Protein AF-A0AAD1UGS0-F1 (afdb_monomer)

Mean predicted aligned error: 18.66 Å

Sequence (247 aa):
MEEEDIFNINELAAKCRSKYELYHLIATEGNIYLPVYRDATQKYLRQILLGKKKYLNNSEVKIRRVPQYKGLRVSDIVEFGNSIINLTLYLPDFSYDRELNRECVCNVVNTLLPVEFAELITLKVKERNEEVLRKQNLMLEAKPKFIKLFQESKAISLKKGKSHFLARTPRNPKALRELDKLRKENVHLKNKTEFLRIDCEKEEKKNEKLEHEKVKAENYRLKLEKLAHLGDCLITTEILLGGWKNN

pLDDT: mean 77.48, std 14.46, range [35.31, 95.06]

Radius of gyration: 37.57 Å; Cα contacts (8 Å, |Δi|>4): 127; chains: 1; bounding box: 118×94×74 Å

Solvent-accessible surface area (backbone atoms only — not comparable to full-atom values): 14542 Å² total; per-residue (Å²): 133,81,82,72,79,76,69,62,50,68,60,54,61,69,66,42,87,46,64,63,57,47,50,48,46,43,42,68,77,63,37,34,57,70,55,62,74,89,70,48,47,63,67,45,57,51,30,41,62,71,66,72,26,54,82,47,45,54,90,66,57,39,83,60,93,73,74,91,48,93,88,52,40,64,67,50,52,48,55,57,36,46,76,80,41,73,44,70,40,62,47,72,80,84,47,96,90,51,82,75,59,55,67,46,53,45,19,52,45,35,45,77,38,52,63,66,49,50,50,53,50,53,50,54,53,49,53,50,50,53,53,49,32,62,76,66,69,62,72,70,86,71,55,69,69,58,53,51,55,48,53,53,52,53,54,55,61,59,73,56,78,67,86,62,86,78,63,64,82,74,87,46,71,67,61,49,54,51,53,52,48,54,50,53,50,51,52,50,50,50,53,53,53,50,51,53,49,56,53,50,55,52,52,52,56,51,50,53,53,52,51,54,49,50,55,51,51,51,54,51,49,57,52,50,54,53,50,50,54,53,50,56,56,48,56,53,50,51,55,58,59,61,64,64,76,79,119

Foldseek 3Di:
DDPDPPPPLVVVLVPDPDLVVLVCCCCPVVQWDDFDSVQDDSVNSSCVSVVQADTDHPVLFDFDDADDDPCLDLVNLCVVCVVVHVCVSHADDDDVVDDHDSRSSLRSCCSVPVPVSVVSRVVVVVVVVVVVCVVVVVPDPDDVVVVVVVVVVVVVVVVPPDPPVPPDDPPPVVVVVVVVVVVVVVVVVVVVVVVVVVVVVVVVVVVVVVVVVVVVVVVVVVVVVVVVVVVVVVVVVCVVVVVVPPD

Secondary structure (DSSP, 8-state):
--------HHHHHHH--SHHHHHHHHHHTS-B----TTT--HHHHHHHHTTSS---BTTT---------TT-SHHHHHHHHHHHS-GGGTSPP--TT----HHHHHHHHHHH-HHHHHHHHHHHHHHHHHHHHHHTT------HHHHHHHHHHHHHHHHS-S--TT--S---HHHHHHHHHHHHHHHHHHHHHHHHHHHHHHHHHHHHHHHHHHHHHHHHHHHHHHHHHHHHHHHHHHHHHHGGG--

Structure (mmCIF, N/CA/C/O backbone):
data_AF-A0AAD1UGS0-F1
#
_entry.id   AF-A0AAD1UGS0-F1
#
loop_
_atom_site.group_PDB
_atom_site.id
_atom_site.type_symbol
_atom_site.label_atom_id
_atom_site.label_alt_id
_atom_site.label_comp_id
_atom_site.label_asym_id
_atom_site.label_entity_id
_atom_site.label_seq_id
_atom_site.pdbx_PDB_ins_code
_atom_site.Cartn_x
_atom_site.Cartn_y
_atom_site.Cartn_z
_atom_site.occupancy
_atom_site.B_iso_or_equiv
_atom_site.auth_seq_id
_atom_site.auth_comp_id
_atom_site.auth_asym_id
_atom_site.auth_atom_id
_atom_site.pdbx_PDB_model_num
ATOM 1 N N . MET A 1 1 ? 36.467 -4.668 -14.317 1.00 35.31 1 MET A N 1
ATOM 2 C CA . MET A 1 1 ? 35.581 -3.768 -15.077 1.00 35.31 1 MET A CA 1
ATOM 3 C C . MET A 1 1 ? 34.736 -4.688 -15.916 1.00 35.31 1 MET A C 1
ATOM 5 O O . MET A 1 1 ? 35.220 -5.176 -16.923 1.00 35.31 1 MET A O 1
ATOM 9 N N . GLU A 1 2 ? 33.589 -5.079 -15.376 1.00 37.66 2 GLU A N 1
ATOM 10 C CA . GLU A 1 2 ? 32.647 -5.945 -16.078 1.00 37.66 2 GLU A CA 1
ATOM 11 C C . GLU A 1 2 ? 31.887 -5.047 -17.053 1.00 37.66 2 GLU A C 1
ATOM 13 O O . GLU A 1 2 ? 31.286 -4.054 -16.645 1.00 37.66 2 GLU A O 1
ATOM 18 N N . GLU A 1 3 ? 32.037 -5.325 -18.345 1.00 43.53 3 GLU A N 1
ATOM 19 C CA . GLU A 1 3 ? 31.220 -4.728 -19.393 1.00 43.53 3 GLU A CA 1
ATOM 20 C C . GLU A 1 3 ? 29.793 -5.238 -19.175 1.00 43.53 3 GLU A C 1
ATOM 22 O O . GLU A 1 3 ? 29.472 -6.378 -19.500 1.00 43.53 3 GLU A O 1
ATOM 27 N N . GLU A 1 4 ? 28.955 -4.425 -18.531 1.00 46.22 4 GLU A N 1
ATOM 28 C CA . GLU A 1 4 ? 27.518 -4.663 -18.509 1.00 46.22 4 GLU A CA 1
ATOM 29 C C . GLU A 1 4 ? 27.037 -4.606 -19.959 1.00 46.22 4 GLU A C 1
ATOM 31 O O . GLU A 1 4 ? 27.117 -3.555 -20.600 1.00 46.22 4 GLU A O 1
ATOM 36 N N . ASP A 1 5 ? 26.568 -5.742 -20.482 1.00 45.72 5 ASP A N 1
ATOM 37 C CA . ASP A 1 5 ? 25.823 -5.815 -21.731 1.00 45.72 5 ASP A CA 1
ATOM 38 C C . ASP A 1 5 ? 24.708 -4.765 -21.676 1.00 45.72 5 ASP A C 1
ATOM 40 O O . ASP A 1 5 ? 23.667 -4.960 -21.040 1.00 45.72 5 ASP A O 1
ATOM 44 N N . ILE A 1 6 ? 24.930 -3.618 -22.324 1.00 46.66 6 ILE A N 1
ATOM 45 C CA . ILE A 1 6 ? 23.910 -2.593 -22.513 1.00 46.66 6 ILE A CA 1
ATOM 46 C C . ILE A 1 6 ? 22.900 -3.210 -23.474 1.00 46.66 6 ILE A C 1
ATOM 48 O O . ILE A 1 6 ? 22.988 -3.065 -24.694 1.00 46.66 6 ILE A O 1
ATOM 52 N N . PHE A 1 7 ? 21.959 -3.962 -22.907 1.00 53.12 7 PHE A N 1
ATOM 53 C CA . PHE A 1 7 ? 20.799 -4.506 -23.588 1.00 53.12 7 PHE A CA 1
ATOM 54 C C . PHE A 1 7 ? 20.219 -3.367 -24.429 1.00 53.12 7 PHE A C 1
ATOM 56 O O . PHE A 1 7 ? 19.906 -2.305 -23.888 1.00 53.12 7 PHE A O 1
ATOM 63 N N . ASN A 1 8 ? 20.133 -3.516 -25.754 1.00 58.12 8 ASN A N 1
ATOM 64 C CA . ASN A 1 8 ? 19.605 -2.446 -26.597 1.00 58.12 8 ASN A CA 1
ATOM 65 C C . ASN A 1 8 ? 18.085 -2.374 -26.397 1.00 58.12 8 ASN A C 1
ATOM 67 O O . ASN A 1 8 ? 17.286 -2.949 -27.138 1.00 58.12 8 ASN A O 1
ATOM 71 N N . ILE A 1 9 ? 17.683 -1.682 -25.334 1.00 58.75 9 ILE A N 1
ATOM 72 C CA . ILE A 1 9 ? 16.307 -1.537 -24.860 1.00 58.75 9 ILE A CA 1
ATOM 73 C C . ILE A 1 9 ? 15.393 -1.020 -25.987 1.00 58.75 9 ILE A C 1
ATOM 75 O O . ILE A 1 9 ? 14.226 -1.407 -26.073 1.00 58.75 9 ILE A O 1
ATOM 79 N N . ASN A 1 10 ? 15.929 -0.215 -26.909 1.00 58.28 10 ASN A N 1
ATOM 80 C CA . ASN A 1 10 ? 15.187 0.304 -28.057 1.00 58.28 10 ASN A CA 1
ATOM 81 C C . ASN A 1 10 ? 14.840 -0.787 -29.084 1.00 58.28 10 ASN A C 1
ATOM 83 O O . ASN A 1 10 ? 13.727 -0.787 -29.613 1.00 58.28 10 ASN A O 1
ATOM 87 N N . GLU A 1 11 ? 15.729 -1.754 -29.325 1.00 63.62 11 GLU A N 1
ATOM 88 C CA . GLU A 1 11 ? 15.426 -2.915 -30.175 1.00 63.62 11 GLU A CA 1
ATOM 89 C C . GLU A 1 11 ? 14.411 -3.850 -29.514 1.00 63.62 11 GLU A C 1
ATOM 91 O O . GLU A 1 11 ? 13.523 -4.388 -30.178 1.00 63.62 11 GLU A O 1
ATOM 96 N N . LEU A 1 12 ? 14.503 -4.015 -28.194 1.00 64.94 12 LEU A N 1
ATOM 97 C CA . LEU A 1 12 ? 13.593 -4.856 -27.420 1.00 64.94 12 LEU A CA 1
ATOM 98 C C . LEU A 1 12 ? 12.168 -4.282 -27.388 1.00 64.94 12 LEU A C 1
ATOM 100 O O . LEU A 1 12 ? 11.184 -4.994 -27.610 1.00 64.94 12 LEU A O 1
ATOM 104 N N . ALA A 1 13 ? 12.061 -2.968 -27.176 1.00 60.06 13 ALA A N 1
ATOM 105 C CA . ALA A 1 13 ? 10.800 -2.239 -27.205 1.00 60.06 13 ALA A CA 1
ATOM 106 C C . ALA A 1 13 ? 10.166 -2.223 -28.607 1.00 60.06 13 ALA A C 1
ATOM 108 O O . ALA A 1 13 ? 8.939 -2.182 -28.710 1.00 60.06 13 ALA A O 1
ATOM 109 N N . ALA A 1 14 ? 10.980 -2.281 -29.669 1.00 64.38 14 ALA A N 1
ATOM 110 C CA . ALA A 1 14 ? 10.515 -2.411 -31.050 1.00 64.38 14 ALA A CA 1
ATOM 111 C C . ALA A 1 14 ? 10.055 -3.842 -31.398 1.00 64.38 14 ALA A C 1
ATOM 113 O O . ALA A 1 14 ? 9.137 -4.010 -32.202 1.00 64.38 14 ALA A O 1
ATOM 114 N N . LYS A 1 15 ? 10.655 -4.872 -30.782 1.00 69.50 15 LYS A N 1
ATOM 115 C CA . LYS A 1 15 ? 10.286 -6.287 -30.984 1.00 69.50 15 LYS A CA 1
ATOM 116 C C . LYS A 1 15 ? 8.987 -6.683 -30.273 1.00 69.50 15 LYS A C 1
ATOM 118 O O . LYS A 1 15 ? 8.245 -7.513 -30.795 1.00 69.50 15 LYS A O 1
ATOM 123 N N . CYS A 1 16 ? 8.677 -6.082 -29.124 1.00 74.69 16 CYS A N 1
ATOM 124 C CA . CYS A 1 16 ? 7.464 -6.400 -28.363 1.00 74.69 16 CYS A CA 1
ATOM 125 C C . CYS A 1 16 ? 6.219 -5.747 -28.985 1.00 74.69 16 CYS A C 1
ATOM 127 O O . CYS A 1 16 ? 6.004 -4.537 -28.851 1.00 74.69 16 CYS A O 1
ATOM 129 N N . ARG A 1 17 ? 5.362 -6.547 -29.631 1.00 75.44 17 ARG A N 1
ATOM 130 C CA . ARG A 1 17 ? 4.145 -6.052 -30.301 1.00 75.44 17 ARG A CA 1
ATOM 131 C C . ARG A 1 17 ? 2.988 -5.867 -29.328 1.00 75.44 17 ARG A C 1
ATOM 133 O O . ARG A 1 17 ? 2.167 -4.968 -29.511 1.00 75.44 17 ARG A O 1
ATOM 140 N N . SER A 1 18 ? 2.928 -6.687 -28.280 1.00 87.50 18 SER A N 1
ATOM 141 C CA . SER A 1 18 ? 1.834 -6.669 -27.309 1.00 87.50 18 SER A CA 1
ATOM 142 C C . SER A 1 18 ? 2.268 -6.193 -25.919 1.00 87.50 18 SER A C 1
ATOM 144 O O . SER A 1 18 ? 3.414 -6.338 -25.494 1.00 87.50 18 SER A O 1
ATOM 146 N N . LYS A 1 19 ? 1.307 -5.660 -25.151 1.00 88.44 19 LYS A N 1
ATOM 147 C CA . LYS A 1 19 ? 1.499 -5.353 -23.723 1.00 88.44 19 LYS A CA 1
ATOM 148 C C . LYS A 1 19 ? 1.874 -6.609 -22.922 1.00 88.44 19 LYS A C 1
ATOM 150 O O . LYS A 1 19 ? 2.615 -6.506 -21.953 1.00 88.44 19 LYS A O 1
ATOM 155 N N . TYR A 1 20 ? 1.313 -7.764 -23.288 1.00 90.38 20 TYR A N 1
ATOM 156 C CA . TYR A 1 20 ? 1.543 -9.031 -22.593 1.00 90.38 20 TYR A CA 1
ATOM 157 C C . TYR A 1 20 ? 2.990 -9.501 -22.721 1.00 90.38 20 TYR A C 1
ATOM 159 O O . TYR A 1 20 ? 3.629 -9.732 -21.701 1.00 90.38 20 TYR A O 1
ATOM 167 N N . GLU A 1 21 ? 3.518 -9.550 -23.944 1.00 88.62 21 GLU A N 1
ATOM 168 C CA . GLU A 1 21 ? 4.919 -9.909 -24.196 1.00 88.62 21 GLU A CA 1
ATOM 169 C C . GLU A 1 21 ? 5.863 -8.981 -23.437 1.00 88.62 21 GLU A C 1
ATOM 171 O O . GLU A 1 21 ? 6.743 -9.450 -22.727 1.00 88.62 21 GLU A O 1
ATOM 176 N N . LEU A 1 22 ? 5.616 -7.668 -23.506 1.00 88.19 22 LEU A N 1
ATOM 177 C CA . LEU A 1 22 ? 6.435 -6.677 -22.815 1.00 88.19 22 LEU A CA 1
ATOM 178 C C . LEU A 1 22 ? 6.439 -6.884 -21.295 1.00 88.19 22 LEU A C 1
ATOM 180 O O . LEU A 1 22 ? 7.481 -6.799 -20.655 1.00 88.19 22 LEU A O 1
ATOM 184 N N . TYR A 1 23 ? 5.268 -7.145 -20.714 1.00 91.00 23 TYR A N 1
ATOM 185 C CA . TYR A 1 23 ? 5.144 -7.406 -19.284 1.00 91.00 23 TYR A CA 1
ATOM 186 C C . TYR A 1 23 ? 5.875 -8.689 -18.886 1.00 91.00 23 TYR A C 1
ATOM 188 O O . TYR A 1 23 ? 6.616 -8.687 -17.907 1.00 91.00 23 TYR A O 1
ATOM 196 N N . HIS A 1 24 ? 5.665 -9.770 -19.641 1.00 89.88 24 HIS A N 1
ATOM 197 C CA . HIS A 1 24 ? 6.279 -11.061 -19.362 1.00 89.88 24 HIS A CA 1
ATOM 198 C C . HIS A 1 24 ? 7.800 -10.957 -19.432 1.00 89.88 24 HIS A C 1
ATOM 200 O O . HIS A 1 24 ? 8.466 -11.350 -18.488 1.00 89.88 24 HIS A O 1
ATOM 206 N N . LEU A 1 25 ? 8.334 -10.351 -20.491 1.00 87.94 25 LEU A N 1
ATOM 207 C CA . LEU A 1 25 ? 9.765 -10.138 -20.688 1.00 87.94 25 LEU A CA 1
ATOM 208 C C . LEU A 1 25 ? 10.408 -9.405 -19.501 1.00 87.94 25 LEU A C 1
ATOM 210 O O . LEU A 1 25 ? 11.369 -9.885 -18.908 1.00 87.94 25 LEU A O 1
AT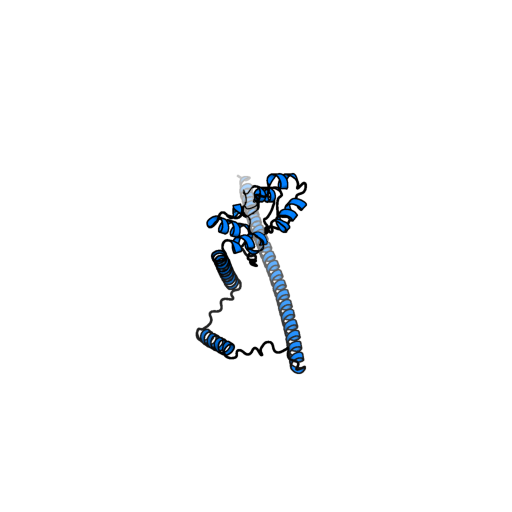OM 214 N N . ILE A 1 26 ? 9.821 -8.275 -19.098 1.00 89.00 26 ILE A N 1
ATOM 215 C CA . ILE A 1 26 ? 10.318 -7.463 -17.979 1.00 89.00 26 ILE A CA 1
ATOM 216 C C . ILE A 1 26 ? 10.241 -8.238 -16.651 1.00 89.00 26 ILE A C 1
ATOM 218 O O . ILE A 1 26 ? 11.163 -8.166 -15.839 1.00 89.00 26 ILE A O 1
ATOM 222 N N . ALA A 1 27 ? 9.158 -8.984 -16.423 1.00 88.75 27 ALA A N 1
ATOM 223 C CA . ALA A 1 27 ? 8.961 -9.731 -15.185 1.00 88.75 27 ALA A CA 1
ATOM 224 C C . ALA A 1 27 ? 9.856 -10.977 -15.084 1.00 88.75 27 ALA A C 1
ATOM 226 O O . ALA A 1 27 ? 10.402 -11.238 -14.014 1.00 88.75 27 ALA A O 1
ATOM 227 N N . THR A 1 28 ? 9.988 -11.757 -16.164 1.00 86.56 28 THR A N 1
ATOM 228 C CA . THR A 1 28 ? 10.696 -13.046 -16.147 1.00 86.56 28 THR A CA 1
ATOM 229 C C . THR A 1 28 ? 12.174 -12.914 -16.462 1.00 86.56 28 THR A C 1
ATOM 231 O O . THR A 1 28 ? 12.985 -13.484 -15.743 1.00 86.56 28 THR A O 1
ATOM 234 N N . GLU A 1 29 ? 12.532 -12.174 -17.513 1.00 84.44 29 GLU A N 1
ATOM 235 C CA . GLU A 1 29 ? 13.934 -12.017 -17.921 1.00 84.44 29 GLU A CA 1
ATOM 236 C C . GLU A 1 29 ? 14.594 -10.871 -17.161 1.00 84.44 29 GLU A C 1
ATOM 238 O O . GLU A 1 29 ? 15.698 -11.022 -16.650 1.00 84.44 29 GLU A O 1
ATOM 243 N N . GLY A 1 30 ? 13.885 -9.748 -17.009 1.00 82.06 30 GLY A N 1
ATOM 244 C CA . GLY A 1 30 ? 14.373 -8.616 -16.219 1.00 82.06 30 GLY A CA 1
ATOM 245 C C . GLY A 1 30 ? 14.351 -8.859 -14.707 1.00 82.06 30 GLY A C 1
ATOM 246 O O . GLY A 1 30 ? 14.965 -8.103 -13.961 1.00 82.06 30 GLY A O 1
ATOM 247 N N . ASN A 1 31 ? 13.636 -9.889 -14.237 1.00 89.31 31 ASN A N 1
ATOM 248 C CA . ASN A 1 31 ? 13.409 -10.171 -12.815 1.00 89.31 31 ASN A CA 1
ATOM 249 C C . ASN A 1 31 ? 12.902 -8.946 -12.018 1.00 89.31 31 ASN A C 1
ATOM 251 O O . ASN A 1 31 ? 13.194 -8.771 -10.828 1.00 89.31 31 ASN A O 1
ATOM 255 N N . ILE A 1 32 ? 12.134 -8.086 -12.689 1.00 91.69 32 ILE A N 1
ATOM 256 C CA . ILE A 1 32 ? 11.639 -6.831 -12.133 1.00 91.69 32 ILE A CA 1
ATOM 257 C C . ILE A 1 32 ? 10.311 -7.069 -11.416 1.00 91.69 32 ILE A C 1
ATOM 259 O O . ILE A 1 32 ? 9.401 -7.717 -11.941 1.00 91.69 32 ILE A O 1
ATOM 263 N N . TYR A 1 33 ? 10.174 -6.477 -10.232 1.00 92.31 33 TYR A N 1
ATOM 264 C CA . TYR A 1 33 ? 8.915 -6.436 -9.509 1.00 92.31 33 TYR A CA 1
ATOM 265 C C . TYR A 1 33 ? 7.945 -5.463 -10.169 1.00 92.31 33 TYR A C 1
ATOM 267 O O . TYR A 1 33 ? 8.167 -4.250 -10.207 1.00 92.31 33 TYR A O 1
ATOM 275 N N . LEU A 1 34 ? 6.838 -6.010 -10.663 1.00 91.38 34 LEU A N 1
ATOM 276 C CA . LEU A 1 34 ? 5.789 -5.260 -11.334 1.00 91.38 34 LEU A CA 1
ATOM 277 C C . LEU A 1 34 ? 4.451 -5.369 -10.591 1.00 91.38 34 LEU A C 1
ATOM 279 O O . LEU A 1 34 ? 4.157 -6.395 -9.971 1.00 91.38 34 LEU A O 1
ATOM 283 N N . PRO A 1 35 ? 3.595 -4.336 -10.686 1.00 90.06 35 PRO A N 1
ATOM 284 C CA . PRO A 1 35 ? 2.196 -4.458 -10.298 1.00 90.06 35 PRO A CA 1
ATOM 285 C C . PRO A 1 35 ? 1.490 -5.499 -11.170 1.00 90.06 35 PRO A C 1
ATOM 287 O O . PRO A 1 35 ? 1.926 -5.781 -12.284 1.00 90.06 35 PRO A O 1
ATOM 290 N N . VAL A 1 36 ? 0.350 -6.012 -10.696 1.00 89.38 36 VAL A N 1
ATOM 291 C CA . VAL A 1 36 ? -0.476 -6.979 -11.437 1.00 89.38 36 VAL A CA 1
ATOM 292 C C . VAL A 1 36 ? -0.688 -6.513 -12.879 1.00 89.38 36 VAL A C 1
ATOM 294 O O . VAL A 1 36 ? -0.931 -5.332 -13.129 1.00 89.38 36 VAL A O 1
ATOM 297 N N . TYR A 1 37 ? -0.643 -7.447 -13.833 1.00 88.88 37 TYR A N 1
ATOM 298 C CA . TYR A 1 37 ? -0.719 -7.169 -15.272 1.00 88.88 37 TYR A CA 1
ATOM 299 C C . TYR A 1 37 ? -1.810 -6.159 -15.669 1.00 88.88 37 TYR A C 1
ATOM 301 O O . TYR A 1 37 ? -1.599 -5.313 -16.541 1.00 88.88 37 TYR A O 1
ATOM 309 N N . ARG A 1 38 ? -2.986 -6.226 -15.035 1.00 85.31 38 ARG A N 1
ATOM 310 C CA . ARG A 1 38 ? -4.108 -5.306 -15.280 1.00 85.31 38 ARG A CA 1
ATOM 311 C C . ARG A 1 38 ? -3.739 -3.842 -15.001 1.00 85.31 38 ARG A C 1
ATOM 313 O O . ARG A 1 38 ? -4.108 -2.964 -15.786 1.00 85.31 38 ARG A O 1
ATOM 320 N N . ASP A 1 39 ? -2.960 -3.619 -13.952 1.00 84.00 39 ASP A N 1
ATOM 321 C CA . ASP A 1 39 ? -2.621 -2.310 -13.391 1.00 84.00 39 ASP A CA 1
ATOM 322 C C . ASP A 1 39 ? -1.337 -1.742 -14.019 1.00 84.00 39 ASP A C 1
ATOM 324 O O . ASP A 1 39 ? -1.177 -0.527 -14.137 1.00 84.00 39 ASP A O 1
ATOM 328 N N . ALA A 1 40 ? -0.450 -2.608 -14.521 1.00 86.88 40 ALA A N 1
ATOM 329 C CA . ALA A 1 40 ? 0.703 -2.197 -15.317 1.00 86.88 40 ALA A CA 1
ATOM 330 C C . ALA A 1 40 ? 0.251 -1.597 -16.662 1.00 86.88 40 ALA A C 1
ATOM 332 O O . ALA A 1 40 ? -0.306 -2.284 -17.521 1.00 86.88 40 ALA A O 1
ATOM 333 N N . THR A 1 41 ? 0.482 -0.306 -16.896 1.00 87.56 41 THR A N 1
ATOM 334 C CA . THR A 1 41 ? 0.189 0.310 -18.201 1.00 87.56 41 THR A CA 1
ATOM 335 C C . THR A 1 41 ? 1.344 0.087 -19.176 1.00 87.56 41 THR A C 1
ATOM 337 O O . THR A 1 41 ? 2.508 0.073 -18.786 1.00 87.56 41 THR A O 1
ATOM 340 N N . GLN A 1 42 ? 1.047 -0.042 -20.474 1.00 85.75 42 GLN A N 1
ATOM 341 C CA . GLN A 1 42 ? 2.095 -0.176 -21.496 1.00 85.75 42 GLN A CA 1
ATOM 342 C C . GLN A 1 42 ? 3.047 1.033 -21.496 1.00 85.75 42 GLN A C 1
ATOM 344 O O . GLN A 1 42 ? 4.243 0.882 -21.728 1.00 85.75 42 GLN A O 1
ATOM 349 N N . LYS A 1 43 ? 2.526 2.227 -21.174 1.00 87.00 43 LYS A N 1
ATOM 350 C CA . LYS A 1 43 ? 3.317 3.447 -20.977 1.00 87.00 43 LYS A CA 1
ATOM 351 C C . LYS A 1 43 ? 4.334 3.281 -19.844 1.00 87.00 43 LYS A C 1
ATOM 353 O O . LYS A 1 43 ? 5.504 3.571 -20.058 1.00 87.00 43 LYS A O 1
ATOM 358 N N . TYR A 1 44 ? 3.906 2.791 -18.680 1.00 88.06 44 TYR A N 1
ATOM 359 C CA . TYR A 1 44 ? 4.786 2.559 -17.532 1.00 88.06 44 TYR A CA 1
ATOM 360 C C . TYR A 1 44 ? 5.886 1.537 -17.847 1.00 88.06 44 TYR A C 1
ATOM 362 O O . TYR A 1 44 ? 7.059 1.818 -17.623 1.00 88.06 44 TYR A O 1
ATOM 370 N N . LEU A 1 45 ? 5.534 0.407 -18.469 1.00 88.56 45 LEU A N 1
ATOM 371 C CA . LEU A 1 45 ? 6.510 -0.614 -18.873 1.00 88.56 45 LEU A CA 1
ATOM 372 C C . LEU A 1 45 ? 7.567 -0.052 -19.838 1.00 88.56 45 LEU A C 1
ATOM 374 O O . LEU A 1 45 ? 8.760 -0.281 -19.664 1.00 88.56 45 LEU A O 1
ATOM 378 N N . ARG A 1 46 ? 7.148 0.760 -20.817 1.00 86.62 46 ARG A N 1
ATOM 379 C CA . ARG A 1 46 ? 8.079 1.464 -21.714 1.00 86.62 46 ARG A CA 1
ATOM 380 C C . ARG A 1 46 ? 8.945 2.485 -20.978 1.00 86.62 46 ARG A C 1
ATOM 382 O O . ARG A 1 46 ? 10.097 2.670 -21.341 1.00 86.62 46 ARG A O 1
ATOM 389 N N . GLN A 1 47 ? 8.413 3.169 -19.969 1.00 87.75 47 GLN A N 1
ATOM 390 C CA . GLN A 1 47 ? 9.186 4.133 -19.184 1.00 87.75 47 GLN A CA 1
ATOM 391 C C . GLN A 1 47 ? 10.249 3.467 -18.304 1.00 87.75 47 GLN A C 1
ATOM 393 O O . GLN A 1 47 ? 11.304 4.071 -18.128 1.00 87.75 47 GLN A O 1
ATOM 398 N N . ILE A 1 48 ? 9.994 2.260 -17.781 1.00 89.12 48 ILE A N 1
ATOM 399 C CA . ILE A 1 48 ? 11.011 1.455 -17.080 1.00 89.12 48 ILE A CA 1
ATOM 400 C C . ILE A 1 48 ? 12.159 1.149 -18.037 1.00 89.12 48 ILE A C 1
ATOM 402 O O . ILE A 1 48 ? 13.308 1.458 -17.747 1.00 89.12 48 ILE A O 1
ATOM 406 N N . LEU A 1 49 ? 11.823 0.622 -19.215 1.00 86.06 49 LEU A N 1
ATOM 407 C CA . LEU A 1 49 ? 12.789 0.317 -20.262 1.00 86.06 49 LEU A CA 1
ATOM 408 C C . LEU A 1 49 ? 13.603 1.554 -20.676 1.00 86.06 49 LEU A C 1
ATOM 410 O O . LEU A 1 49 ? 14.821 1.511 -20.735 1.00 86.06 49 LEU A O 1
ATOM 414 N N . LEU A 1 50 ? 12.964 2.704 -20.875 1.00 85.69 50 LEU A N 1
ATOM 415 C CA . LEU A 1 50 ? 13.663 3.950 -21.215 1.00 85.69 50 LEU A CA 1
ATOM 416 C C . LEU A 1 50 ? 14.477 4.558 -20.051 1.00 85.69 50 LEU A C 1
ATOM 418 O O . LEU A 1 50 ? 14.959 5.681 -20.189 1.00 85.69 50 LEU A O 1
ATOM 422 N N . GLY A 1 51 ? 14.560 3.899 -18.890 1.00 85.25 51 GLY A N 1
ATOM 423 C CA . GLY A 1 51 ? 15.256 4.403 -17.701 1.00 85.25 51 GLY A CA 1
ATOM 424 C C . GLY A 1 51 ? 14.591 5.622 -17.048 1.00 85.25 51 GLY A C 1
ATOM 425 O O . GLY A 1 51 ? 15.172 6.259 -16.172 1.00 85.25 51 GLY A O 1
ATOM 426 N N . LYS A 1 52 ? 13.365 5.973 -17.459 1.00 87.31 52 LYS A N 1
ATOM 427 C CA . LYS A 1 52 ? 12.611 7.117 -16.914 1.00 87.31 52 LYS A CA 1
ATOM 428 C C . LYS A 1 52 ? 11.948 6.790 -15.579 1.00 87.31 52 LYS A C 1
ATOM 430 O O . LYS A 1 52 ? 11.719 7.689 -14.773 1.00 87.31 52 LYS A O 1
ATOM 435 N N . LYS A 1 53 ? 11.590 5.522 -15.372 1.00 89.88 53 LYS A N 1
ATOM 436 C CA . LYS A 1 53 ? 11.057 5.001 -14.109 1.00 89.88 53 LYS A CA 1
ATOM 437 C C . LYS A 1 53 ? 12.091 4.071 -13.495 1.00 89.88 53 LYS A C 1
ATOM 439 O O . LYS A 1 53 ? 12.715 3.283 -14.201 1.00 89.88 53 LYS A O 1
ATOM 444 N N . LYS A 1 54 ? 12.256 4.174 -12.180 1.00 90.81 54 LYS A N 1
ATOM 445 C CA . LYS A 1 54 ? 13.074 3.241 -11.410 1.00 90.81 54 LYS A CA 1
ATOM 446 C C . LYS A 1 54 ? 12.268 1.979 -11.136 1.00 90.81 54 LYS A C 1
ATOM 448 O O . LYS A 1 54 ? 11.039 2.014 -11.087 1.00 90.81 54 LYS A O 1
ATOM 453 N N . TYR A 1 55 ? 12.968 0.876 -10.940 1.00 90.44 55 TYR A N 1
ATOM 454 C CA . TYR A 1 55 ? 12.361 -0.411 -10.659 1.00 90.44 55 TYR A CA 1
ATOM 455 C C . TYR A 1 55 ? 13.052 -1.082 -9.474 1.00 90.44 55 TYR A C 1
ATOM 457 O O . TYR A 1 55 ? 14.112 -0.644 -9.031 1.00 90.44 55 TYR A O 1
ATOM 465 N N . LEU A 1 56 ? 12.401 -2.110 -8.935 1.00 91.94 56 LEU A N 1
ATOM 466 C CA . LEU A 1 56 ? 12.927 -2.951 -7.866 1.00 91.94 56 LEU A CA 1
ATOM 467 C C . LEU A 1 56 ? 13.044 -4.377 -8.390 1.00 91.94 56 LEU A C 1
ATOM 469 O O . LEU A 1 56 ? 12.168 -4.828 -9.130 1.00 91.94 56 LEU A O 1
ATOM 473 N N . ASN A 1 57 ? 14.089 -5.089 -7.988 1.00 91.62 57 ASN A N 1
ATOM 474 C CA . ASN A 1 57 ? 14.232 -6.505 -8.311 1.00 91.62 57 ASN A CA 1
ATOM 475 C C . ASN A 1 57 ? 13.319 -7.349 -7.416 1.00 91.62 57 ASN A C 1
ATOM 477 O O . ASN A 1 57 ? 13.140 -7.034 -6.237 1.00 91.62 57 ASN A O 1
ATOM 481 N N . ASN A 1 58 ? 12.786 -8.462 -7.928 1.00 89.75 58 ASN A N 1
ATOM 482 C CA . ASN A 1 58 ? 11.931 -9.354 -7.128 1.00 89.75 58 ASN A CA 1
ATOM 483 C C . ASN A 1 58 ? 12.629 -9.885 -5.862 1.00 89.75 58 ASN A C 1
ATOM 485 O O . ASN A 1 58 ? 11.964 -10.142 -4.861 1.00 89.75 58 ASN A O 1
ATOM 489 N N . SER A 1 59 ? 13.958 -10.031 -5.889 1.00 89.62 59 SER A N 1
ATOM 490 C CA . SER A 1 59 ? 14.776 -10.476 -4.752 1.00 89.62 59 SER 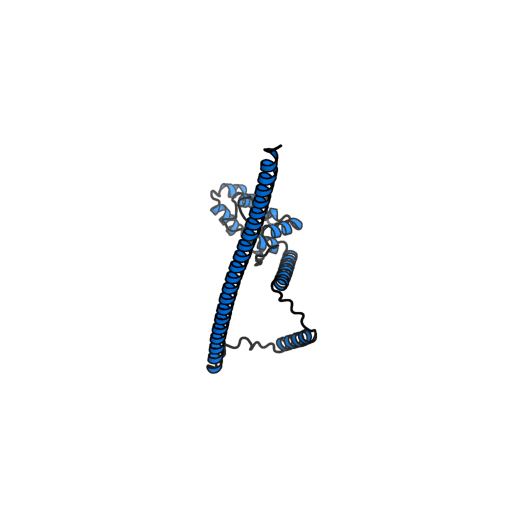A CA 1
ATOM 491 C C . SER A 1 59 ? 14.861 -9.456 -3.613 1.00 89.62 59 SER A C 1
ATOM 493 O O . SER A 1 59 ? 15.062 -9.837 -2.461 1.00 89.62 59 SER A O 1
ATOM 495 N N . GLU A 1 60 ? 14.709 -8.168 -3.914 1.00 91.19 60 GLU A N 1
ATOM 496 C CA . GLU A 1 60 ? 14.855 -7.077 -2.945 1.00 91.19 60 GLU A CA 1
ATOM 497 C C . GLU A 1 60 ? 13.530 -6.727 -2.262 1.00 91.19 60 GLU A C 1
ATOM 499 O O . GLU A 1 60 ? 13.517 -6.130 -1.181 1.00 91.19 60 GLU A O 1
ATOM 504 N N . VAL A 1 61 ? 12.405 -7.100 -2.878 1.00 92.81 61 VAL A N 1
ATOM 505 C CA . VAL A 1 61 ? 11.082 -6.673 -2.432 1.00 92.81 61 VAL A CA 1
ATOM 506 C C . VAL A 1 61 ? 10.689 -7.326 -1.115 1.00 92.81 61 VAL A C 1
ATOM 508 O O . VAL A 1 61 ? 10.532 -8.540 -0.984 1.00 92.81 61 VAL A O 1
ATOM 511 N N . LYS A 1 62 ? 10.433 -6.474 -0.123 1.00 91.75 62 LYS A N 1
ATOM 512 C CA . LYS A 1 62 ? 9.955 -6.873 1.199 1.00 91.75 62 LYS A CA 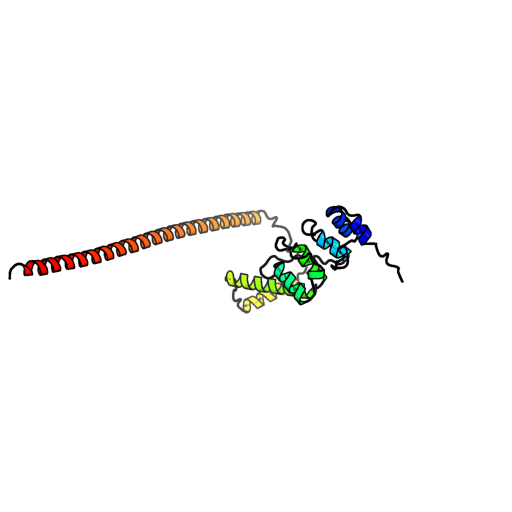1
ATOM 513 C C . LYS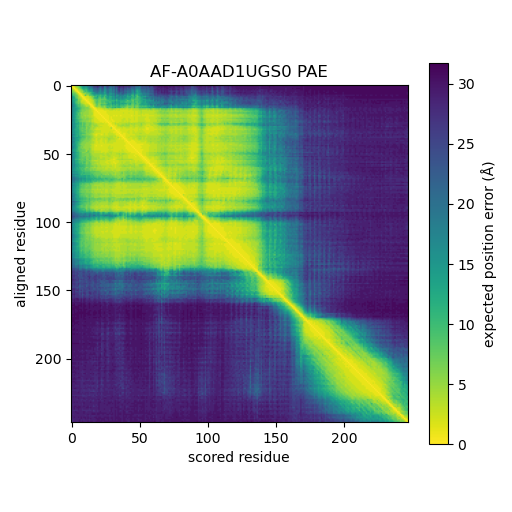 A 1 62 ? 8.437 -6.811 1.227 1.00 91.75 62 LYS A C 1
ATOM 515 O O . LYS A 1 62 ? 7.844 -5.737 1.339 1.00 91.75 62 LYS A O 1
ATOM 520 N N . ILE A 1 63 ? 7.806 -7.978 1.183 1.00 90.62 63 ILE A N 1
ATOM 521 C CA . ILE A 1 63 ? 6.347 -8.093 1.220 1.00 90.62 63 ILE A CA 1
ATOM 522 C C . ILE A 1 63 ? 5.830 -7.775 2.627 1.00 90.62 63 ILE A C 1
ATOM 524 O O . ILE A 1 63 ? 6.277 -8.365 3.614 1.00 90.62 63 ILE A O 1
ATOM 528 N N . ARG A 1 64 ? 4.843 -6.876 2.729 1.00 87.81 64 ARG A N 1
ATOM 529 C CA . ARG A 1 64 ? 4.178 -6.560 4.003 1.00 87.81 64 ARG A CA 1
ATOM 530 C C . ARG A 1 64 ? 2.671 -6.432 3.825 1.00 87.81 64 ARG A C 1
ATOM 532 O O . ARG A 1 64 ? 2.177 -5.651 3.019 1.00 87.81 64 ARG A O 1
ATOM 539 N N . ARG A 1 65 ? 1.916 -7.156 4.657 1.00 86.75 65 ARG A N 1
ATOM 540 C CA . ARG A 1 65 ? 0.457 -7.015 4.730 1.00 86.75 65 ARG A CA 1
ATOM 541 C C . ARG A 1 65 ? 0.096 -5.809 5.586 1.00 86.75 65 ARG A C 1
ATOM 543 O O . ARG A 1 65 ? 0.365 -5.791 6.783 1.00 86.75 65 ARG A O 1
ATOM 550 N N . VAL A 1 66 ? -0.537 -4.819 4.967 1.00 86.69 66 VAL A N 1
ATOM 551 C CA . VAL A 1 66 ? -0.965 -3.588 5.642 1.00 86.69 66 VAL A CA 1
ATOM 552 C C . VAL A 1 66 ? -2.483 -3.624 5.851 1.00 86.69 66 VAL A C 1
ATOM 554 O O . VAL A 1 66 ? -3.205 -3.824 4.872 1.00 86.69 66 VAL A O 1
ATOM 557 N N . PRO A 1 67 ? -3.005 -3.404 7.069 1.00 85.75 67 PRO A N 1
ATOM 558 C CA . PRO A 1 67 ? -4.447 -3.329 7.322 1.00 85.75 67 PRO A CA 1
ATOM 559 C C . PRO A 1 67 ? -5.146 -2.210 6.535 1.00 85.75 67 PRO A C 1
ATOM 561 O O . PRO A 1 67 ? -4.542 -1.173 6.271 1.00 85.75 67 PRO A O 1
ATOM 564 N N . GLN A 1 68 ? -6.415 -2.401 6.166 1.00 84.56 68 GLN A N 1
ATOM 565 C CA . GLN A 1 68 ? -7.197 -1.419 5.404 1.00 84.56 68 GLN A CA 1
ATOM 566 C C . GLN A 1 68 ? -8.017 -0.522 6.342 1.00 84.56 68 GLN A C 1
ATOM 568 O O . GLN A 1 68 ? -9.165 -0.826 6.659 1.00 84.56 68 GLN A O 1
ATOM 573 N N . TYR A 1 69 ? -7.427 0.588 6.788 1.00 82.75 69 TYR A N 1
ATOM 574 C CA . TYR A 1 69 ? -8.096 1.583 7.634 1.00 82.75 69 TYR A CA 1
ATOM 575 C C . TYR A 1 69 ? -7.939 2.999 7.064 1.00 82.75 69 TYR A C 1
ATOM 577 O O . TYR A 1 69 ? -7.140 3.242 6.158 1.00 82.75 69 TYR A O 1
ATOM 585 N N . LYS A 1 70 ? -8.713 3.948 7.603 1.00 77.06 70 LYS A N 1
ATOM 586 C CA . LYS A 1 70 ? -8.562 5.379 7.303 1.00 77.06 70 LYS A CA 1
ATOM 587 C C . LYS A 1 70 ? -7.158 5.842 7.727 1.00 77.06 70 LYS A C 1
ATOM 589 O O . LYS A 1 70 ? -6.723 5.492 8.819 1.00 77.06 70 LYS A O 1
ATOM 594 N N . GLY A 1 71 ? -6.456 6.588 6.871 1.00 80.19 71 GLY A N 1
ATOM 595 C CA . GLY A 1 71 ? -5.062 6.994 7.099 1.00 80.19 71 GLY A CA 1
ATOM 596 C C . GLY A 1 71 ? -4.013 5.967 6.648 1.00 80.19 71 GLY A C 1
ATOM 597 O O . GLY A 1 71 ? -2.824 6.204 6.825 1.00 80.19 71 GLY A O 1
ATOM 598 N N . LEU A 1 72 ? -4.441 4.824 6.097 1.00 88.38 72 LEU A N 1
ATOM 599 C CA . LEU A 1 72 ? -3.603 3.830 5.410 1.00 88.38 72 LEU A CA 1
ATOM 600 C C . LEU A 1 72 ? -4.203 3.475 4.034 1.00 88.38 72 LEU A C 1
ATOM 602 O O . LEU A 1 72 ? -4.116 2.324 3.571 1.00 88.38 72 LEU A O 1
ATOM 606 N N . ARG A 1 73 ? -4.874 4.448 3.399 1.00 89.06 73 ARG A N 1
ATOM 607 C CA . ARG A 1 73 ? -5.332 4.326 2.008 1.00 89.06 73 ARG A CA 1
ATOM 608 C C . ARG A 1 73 ? -4.144 4.459 1.059 1.00 89.06 73 ARG A C 1
ATOM 610 O O . ARG A 1 73 ? -3.073 4.910 1.446 1.00 89.06 73 ARG A O 1
ATOM 617 N N . VAL A 1 74 ? -4.339 4.061 -0.198 1.00 89.12 74 VAL A N 1
ATOM 618 C CA . VAL A 1 74 ? -3.285 4.149 -1.222 1.00 89.12 74 VAL A CA 1
ATOM 619 C C . VAL A 1 74 ? -2.817 5.594 -1.407 1.00 89.12 74 VAL A C 1
ATOM 621 O O . VAL A 1 74 ? -1.615 5.816 -1.452 1.00 89.12 74 VAL A O 1
ATOM 624 N N . SER A 1 75 ? -3.742 6.561 -1.429 1.00 88.25 75 SER A N 1
ATOM 625 C CA . SER A 1 75 ? -3.435 7.999 -1.462 1.00 88.25 75 SER A CA 1
ATOM 626 C C . SER A 1 75 ? -2.509 8.408 -0.319 1.00 88.25 75 SER A C 1
ATOM 628 O O . SER A 1 75 ? -1.432 8.934 -0.565 1.00 88.25 75 SER A O 1
ATOM 630 N N . ASP A 1 76 ? -2.882 8.063 0.914 1.00 89.56 76 ASP A N 1
ATOM 631 C CA . ASP A 1 76 ? -2.161 8.456 2.128 1.00 89.56 76 ASP A CA 1
ATOM 632 C C . ASP A 1 76 ? -0.737 7.869 2.136 1.00 89.56 76 ASP A C 1
ATOM 634 O O . ASP A 1 76 ? 0.229 8.532 2.508 1.00 89.56 76 ASP A O 1
ATOM 638 N N . ILE A 1 77 ? -0.595 6.615 1.690 1.00 90.94 77 ILE A N 1
ATOM 639 C CA . ILE A 1 77 ? 0.697 5.919 1.609 1.00 90.94 77 ILE A CA 1
ATOM 640 C C . ILE A 1 77 ? 1.581 6.526 0.514 1.00 90.94 77 ILE A C 1
ATOM 642 O O . ILE A 1 77 ? 2.794 6.625 0.687 1.00 90.94 77 ILE A O 1
ATOM 646 N N . VAL A 1 78 ? 0.990 6.932 -0.609 1.00 90.00 78 VAL A N 1
ATOM 647 C CA . VAL A 1 78 ? 1.711 7.593 -1.702 1.00 90.00 78 VAL A CA 1
ATOM 648 C C . VAL A 1 78 ? 2.171 8.984 -1.287 1.00 90.00 78 VAL A C 1
ATOM 650 O O . VAL A 1 78 ? 3.318 9.332 -1.548 1.00 90.00 78 VAL A O 1
ATOM 653 N N . GLU A 1 79 ? 1.307 9.763 -0.639 1.00 90.38 79 GLU A N 1
ATOM 654 C CA . GLU A 1 79 ? 1.644 11.085 -0.101 1.00 90.38 79 GLU A CA 1
ATOM 655 C C . GLU A 1 79 ? 2.782 10.989 0.918 1.00 90.38 79 GLU A C 1
ATOM 657 O O . GLU A 1 79 ? 3.758 11.731 0.821 1.00 90.38 79 GLU A O 1
ATOM 662 N N . PHE A 1 80 ? 2.704 10.016 1.831 1.00 91.12 80 PHE A N 1
ATOM 663 C CA . PHE A 1 80 ? 3.780 9.713 2.771 1.00 91.12 80 PHE A CA 1
ATOM 664 C C . PHE A 1 80 ? 5.076 9.301 2.068 1.00 91.12 80 PHE A C 1
ATOM 666 O O . PHE A 1 80 ? 6.155 9.753 2.432 1.00 91.12 80 PHE A O 1
ATOM 673 N N . GLY A 1 81 ? 4.988 8.445 1.050 1.00 88.44 81 GLY A N 1
ATOM 674 C CA . GLY A 1 81 ? 6.160 8.059 0.280 1.00 88.44 81 GLY A CA 1
ATOM 675 C C . GLY A 1 81 ? 6.809 9.273 -0.370 1.00 88.44 81 GLY A C 1
ATOM 676 O O . GLY A 1 81 ? 7.995 9.484 -0.160 1.00 88.44 81 GLY A O 1
ATOM 677 N N . ASN A 1 82 ? 6.011 10.090 -1.066 1.00 89.88 82 ASN A N 1
ATOM 678 C CA . ASN A 1 82 ? 6.432 11.295 -1.784 1.00 89.88 82 ASN A CA 1
ATOM 679 C C . ASN A 1 82 ? 7.050 12.380 -0.896 1.00 89.88 82 ASN A C 1
ATOM 681 O O . ASN A 1 82 ? 7.854 13.164 -1.397 1.00 89.88 82 ASN A O 1
ATOM 685 N N . SER A 1 83 ? 6.694 12.445 0.390 1.00 89.88 83 SER A N 1
ATOM 686 C CA . SER A 1 83 ? 7.279 13.423 1.313 1.00 89.88 83 SER A CA 1
ATOM 687 C C . SER A 1 83 ? 8.718 13.087 1.715 1.00 89.88 83 SER A C 1
ATOM 689 O O . SER A 1 83 ? 9.467 13.993 2.073 1.00 89.88 83 SER A O 1
ATOM 691 N N . ILE A 1 84 ? 9.119 11.814 1.624 1.00 88.00 84 ILE A N 1
ATOM 692 C CA . ILE A 1 84 ? 10.461 11.342 2.002 1.00 88.00 84 ILE A CA 1
ATOM 693 C C . ILE A 1 84 ? 11.291 11.007 0.756 1.00 88.00 84 ILE A C 1
ATOM 695 O O . ILE A 1 84 ? 12.446 11.409 0.633 1.00 88.00 84 ILE A O 1
ATOM 699 N N . ILE A 1 85 ? 10.705 10.269 -0.188 1.00 87.38 85 ILE A N 1
ATOM 700 C CA . ILE A 1 85 ? 11.335 9.805 -1.428 1.00 87.38 85 ILE A CA 1
ATOM 701 C C . ILE A 1 85 ? 10.403 10.132 -2.586 1.00 87.38 85 ILE A C 1
ATOM 703 O O . ILE A 1 85 ? 9.198 9.991 -2.471 1.00 87.38 85 ILE A O 1
ATOM 707 N N . ASN A 1 86 ? 10.929 10.478 -3.761 1.00 87.12 86 ASN A N 1
ATOM 708 C CA . ASN A 1 86 ? 10.084 10.627 -4.945 1.00 87.12 86 ASN A CA 1
ATOM 709 C C . ASN A 1 86 ? 9.531 9.262 -5.430 1.00 87.12 86 ASN A C 1
ATOM 711 O O . ASN A 1 86 ? 10.028 8.668 -6.392 1.00 87.12 86 ASN A O 1
ATOM 715 N N . LEU A 1 87 ? 8.506 8.751 -4.742 1.00 88.00 87 LEU A N 1
ATOM 716 C CA . LEU A 1 87 ? 7.891 7.439 -4.949 1.00 88.00 87 LEU A CA 1
ATOM 717 C C . LEU A 1 87 ? 7.248 7.335 -6.337 1.00 88.00 87 LEU A C 1
ATOM 719 O O . LEU A 1 87 ? 7.173 6.248 -6.915 1.00 88.00 87 LEU A O 1
ATOM 723 N N . THR A 1 88 ? 6.858 8.472 -6.921 1.00 86.06 88 THR A N 1
ATOM 724 C CA . THR A 1 88 ? 6.330 8.539 -8.291 1.00 86.06 88 THR A CA 1
ATOM 725 C C . THR A 1 88 ? 7.306 8.010 -9.346 1.00 86.06 88 THR A C 1
ATOM 727 O O . THR A 1 88 ? 6.868 7.622 -10.428 1.00 86.06 88 THR A O 1
ATOM 730 N N . LEU A 1 89 ? 8.610 7.933 -9.049 1.00 90.19 89 LEU A N 1
ATOM 731 C CA . LEU A 1 89 ? 9.599 7.329 -9.945 1.00 90.19 89 LEU A CA 1
ATOM 732 C C . LEU A 1 89 ? 9.482 5.805 -10.026 1.00 90.19 89 LEU A C 1
ATOM 734 O O . LEU A 1 89 ? 9.866 5.238 -11.044 1.00 90.19 89 LEU A O 1
ATOM 738 N N . TYR A 1 90 ? 8.961 5.155 -8.986 1.00 90.06 90 TYR A N 1
ATOM 739 C CA . TYR A 1 90 ? 8.829 3.697 -8.915 1.00 90.06 90 TYR A CA 1
ATOM 740 C C . TYR A 1 90 ? 7.430 3.221 -9.302 1.00 90.06 90 TYR A C 1
ATOM 742 O O . TYR A 1 90 ? 7.263 2.100 -9.774 1.00 90.06 90 TYR A O 1
ATOM 750 N N . LEU A 1 91 ? 6.411 4.063 -9.117 1.00 89.50 91 LEU A N 1
ATOM 751 C CA . LEU A 1 91 ? 5.017 3.691 -9.337 1.00 89.50 91 LEU A CA 1
ATOM 752 C C . LEU A 1 91 ? 4.505 4.055 -10.744 1.00 89.50 91 LEU A C 1
ATOM 754 O O . LEU A 1 91 ? 4.998 5.005 -11.371 1.00 89.50 91 LEU A O 1
ATOM 758 N N . PRO A 1 92 ? 3.481 3.335 -11.244 1.00 86.62 92 PRO A N 1
ATOM 759 C CA . PRO A 1 92 ? 2.732 3.758 -12.420 1.00 86.62 92 PRO A CA 1
ATOM 760 C C . PRO A 1 92 ? 2.079 5.128 -12.201 1.00 86.62 92 PRO A C 1
ATOM 762 O O . PRO A 1 92 ? 1.751 5.498 -11.075 1.00 86.62 92 PRO A O 1
ATOM 765 N N . ASP A 1 93 ? 1.886 5.879 -13.286 1.00 81.69 93 ASP A N 1
ATOM 766 C CA . ASP A 1 93 ? 1.234 7.190 -13.224 1.00 81.69 93 ASP A CA 1
ATOM 767 C C . ASP A 1 93 ? -0.211 7.062 -12.704 1.00 81.69 93 ASP A C 1
ATOM 769 O O . ASP A 1 93 ? -0.965 6.189 -13.142 1.00 81.69 93 ASP A O 1
ATOM 773 N N . PHE A 1 94 ? -0.604 7.974 -11.814 1.00 70.62 94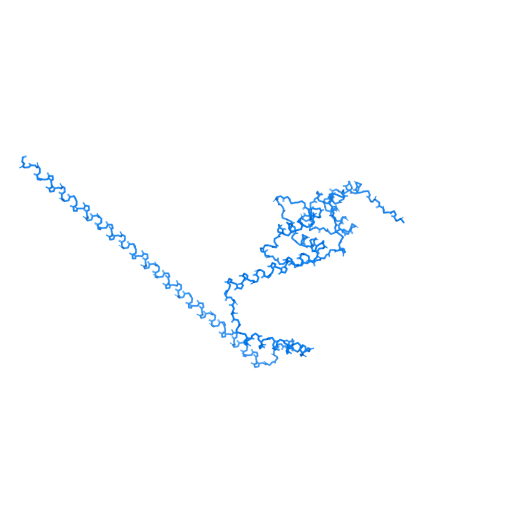 PHE A N 1
ATOM 774 C CA . PHE A 1 94 ? -1.971 8.115 -11.313 1.00 70.62 94 PHE A CA 1
ATOM 775 C C . PHE A 1 94 ? -2.856 8.704 -12.416 1.00 70.62 94 PHE A C 1
ATOM 777 O O . PHE A 1 94 ? -3.029 9.917 -12.511 1.00 70.62 94 PHE A O 1
ATOM 784 N N . SER A 1 95 ? -3.383 7.871 -13.309 1.00 64.06 95 SER A N 1
ATOM 785 C CA . SER A 1 95 ? -4.472 8.312 -14.183 1.00 64.06 95 SER A CA 1
ATOM 786 C C . SER A 1 95 ? -5.771 8.343 -13.380 1.00 64.06 95 SER A C 1
ATOM 788 O O . SER A 1 95 ? -6.061 7.361 -12.700 1.00 64.06 95 SER A O 1
ATOM 790 N N . TYR A 1 96 ? -6.562 9.412 -13.511 1.00 53.38 96 TYR A N 1
ATOM 791 C CA . TYR A 1 96 ? -7.848 9.605 -12.819 1.00 53.38 96 TYR A CA 1
ATOM 792 C C . TYR A 1 96 ? -8.804 8.396 -12.897 1.00 53.38 96 TYR A C 1
ATOM 794 O O . TYR A 1 96 ? -9.585 8.183 -11.977 1.00 53.38 96 TYR A O 1
ATOM 802 N N . ASP A 1 97 ? -8.688 7.564 -13.936 1.00 57.94 97 ASP A N 1
ATOM 803 C CA . ASP A 1 97 ? -9.579 6.421 -14.176 1.00 57.94 97 ASP A CA 1
ATOM 804 C C . ASP A 1 97 ? -9.082 5.076 -13.611 1.00 57.94 97 ASP A C 1
ATOM 806 O O . ASP A 1 97 ? -9.749 4.054 -13.791 1.00 57.94 97 ASP A O 1
ATOM 810 N N . ARG A 1 98 ? -7.897 5.010 -12.979 1.00 67.88 98 ARG A N 1
ATOM 811 C CA . ARG A 1 98 ? -7.348 3.741 -12.456 1.00 67.88 98 ARG A CA 1
ATOM 812 C C . ARG A 1 98 ? -6.758 3.884 -11.064 1.00 67.88 98 ARG A C 1
ATOM 814 O O . ARG A 1 98 ? -5.772 4.585 -10.860 1.00 67.88 98 ARG A O 1
ATOM 821 N N . GLU A 1 99 ? -7.316 3.119 -10.132 1.00 74.69 99 GLU A N 1
ATOM 822 C CA . GLU A 1 99 ? -6.729 2.931 -8.811 1.00 74.69 99 GLU A CA 1
ATOM 823 C C . GLU A 1 99 ? -5.462 2.071 -8.906 1.00 74.69 99 GLU A C 1
ATOM 825 O O . GLU A 1 99 ? -5.431 1.045 -9.589 1.00 74.69 99 GLU A O 1
ATOM 830 N N . LEU A 1 100 ? -4.398 2.491 -8.217 1.00 83.31 100 LEU A N 1
ATOM 831 C CA . LEU A 1 100 ? -3.176 1.700 -8.114 1.00 83.31 100 LEU A CA 1
ATOM 832 C C . LEU A 1 100 ? -3.386 0.482 -7.221 1.00 83.31 100 LEU A C 1
ATOM 834 O O . LEU A 1 100 ? -4.048 0.542 -6.182 1.00 83.31 100 LEU A O 1
ATOM 838 N N . ASN A 1 101 ? -2.703 -0.605 -7.576 1.00 88.62 101 ASN A N 1
ATOM 839 C CA . ASN A 1 101 ? -2.678 -1.791 -6.746 1.00 88.62 101 ASN A CA 1
ATOM 840 C C . ASN A 1 101 ? -2.050 -1.491 -5.385 1.00 88.62 101 ASN A C 1
ATOM 842 O O . ASN A 1 101 ? -0.849 -1.223 -5.269 1.00 88.62 101 ASN A O 1
ATOM 846 N N . ARG A 1 102 ? -2.863 -1.599 -4.339 1.00 89.56 102 ARG A N 1
ATOM 847 C CA . ARG A 1 102 ? -2.434 -1.338 -2.971 1.00 89.56 102 ARG A CA 1
ATOM 848 C C . ARG A 1 102 ? -1.281 -2.230 -2.526 1.00 89.56 102 ARG A C 1
ATOM 850 O O . ARG A 1 102 ? -0.386 -1.747 -1.841 1.00 89.56 102 ARG A O 1
ATOM 857 N N . GLU A 1 103 ? -1.301 -3.513 -2.877 1.00 91.00 103 GLU A N 1
ATOM 858 C CA . GLU A 1 103 ? -0.239 -4.442 -2.477 1.00 91.00 103 GLU A CA 1
ATOM 859 C C . GLU A 1 103 ? 1.094 -4.031 -3.094 1.00 91.00 103 GLU A C 1
ATOM 861 O O . GLU A 1 103 ? 2.107 -3.985 -2.399 1.00 91.00 103 GLU A O 1
ATOM 866 N N . CYS A 1 104 ? 1.075 -3.628 -4.367 1.00 90.81 104 CYS A N 1
ATOM 867 C CA . CYS A 1 104 ? 2.256 -3.104 -5.040 1.00 90.81 104 CYS A CA 1
ATOM 868 C C . CYS A 1 104 ? 2.800 -1.862 -4.332 1.00 90.81 104 CYS A C 1
ATOM 870 O O . CYS A 1 104 ? 3.980 -1.828 -3.997 1.00 90.81 104 CYS A O 1
ATOM 872 N N . VAL A 1 105 ? 1.948 -0.871 -4.060 1.00 92.00 105 VAL A N 1
ATOM 873 C CA . VAL A 1 105 ? 2.361 0.374 -3.394 1.00 92.00 105 VAL A CA 1
ATOM 874 C C . VAL A 1 105 ? 2.949 0.089 -2.011 1.00 92.00 105 VAL A C 1
ATOM 876 O O . VAL A 1 105 ? 4.045 0.551 -1.706 1.00 92.00 105 VAL A O 1
ATOM 879 N N . CYS A 1 106 ? 2.272 -0.722 -1.196 1.00 93.44 106 CYS A N 1
ATOM 880 C CA . CYS A 1 106 ? 2.753 -1.092 0.135 1.00 93.44 106 CYS A CA 1
ATOM 881 C C . CYS A 1 106 ? 4.101 -1.818 0.087 1.00 93.44 106 CYS A C 1
ATOM 883 O O . CYS A 1 106 ? 4.970 -1.526 0.904 1.00 93.44 106 CYS A O 1
ATOM 885 N N . ASN A 1 107 ? 4.285 -2.752 -0.848 1.00 94.12 107 ASN A N 1
ATOM 886 C CA . ASN A 1 107 ? 5.531 -3.506 -0.973 1.00 94.12 107 ASN A CA 1
ATOM 887 C C . ASN A 1 107 ? 6.682 -2.609 -1.442 1.00 94.12 107 ASN A C 1
ATOM 889 O O . ASN A 1 107 ? 7.774 -2.693 -0.885 1.00 94.12 107 ASN A O 1
ATOM 893 N N . VAL A 1 108 ? 6.437 -1.711 -2.402 1.00 93.44 108 VAL A N 1
ATOM 894 C CA . VAL A 1 108 ? 7.437 -0.735 -2.864 1.00 93.44 108 VAL A CA 1
ATOM 895 C C . VAL A 1 108 ? 7.849 0.181 -1.710 1.00 93.44 108 VAL A C 1
ATOM 897 O O . VAL A 1 108 ? 9.036 0.283 -1.408 1.00 93.44 108 VAL A O 1
ATOM 900 N N . VAL A 1 109 ? 6.888 0.779 -0.998 1.00 94.25 109 VAL A N 1
ATOM 901 C CA . VAL A 1 109 ? 7.181 1.667 0.141 1.00 94.25 109 VAL A CA 1
ATOM 902 C C . VAL A 1 109 ? 7.891 0.918 1.266 1.00 94.25 109 VAL A C 1
ATOM 904 O O . VAL A 1 109 ? 8.886 1.408 1.781 1.00 94.25 109 VAL A O 1
ATOM 907 N N . ASN A 1 110 ? 7.455 -0.294 1.612 1.00 95.06 110 ASN A N 1
ATOM 908 C CA . ASN A 1 110 ? 8.103 -1.101 2.649 1.00 95.06 110 ASN A CA 1
ATOM 909 C C . ASN A 1 110 ? 9.520 -1.560 2.264 1.00 95.06 110 ASN A C 1
ATOM 911 O O . ASN A 1 110 ? 10.328 -1.867 3.138 1.00 95.06 110 ASN A O 1
ATOM 915 N N . THR A 1 111 ? 9.819 -1.646 0.969 1.00 94.44 111 THR A N 1
ATOM 916 C CA . THR A 1 111 ? 11.159 -1.992 0.485 1.00 94.44 111 THR A CA 1
ATOM 917 C C . THR A 1 111 ? 12.089 -0.787 0.562 1.00 94.44 111 THR A C 1
ATOM 919 O O . THR A 1 111 ? 13.207 -0.920 1.051 1.00 94.44 111 THR A O 1
ATOM 922 N N . LEU A 1 112 ? 11.604 0.384 0.141 1.00 93.50 112 LEU A N 1
ATOM 923 C CA . LEU A 1 112 ? 12.373 1.630 0.120 1.00 93.50 112 LEU A CA 1
ATOM 924 C C . LEU A 1 112 ? 12.534 2.267 1.511 1.00 93.50 112 LEU A C 1
ATOM 926 O O . LEU A 1 112 ? 13.596 2.795 1.816 1.00 93.50 112 LEU A O 1
ATOM 930 N N . LEU A 1 113 ? 11.491 2.211 2.344 1.00 93.25 113 LEU A N 1
ATOM 931 C CA . LEU A 1 113 ? 11.386 2.865 3.657 1.00 93.25 113 LEU A CA 1
ATOM 932 C C . LEU A 1 113 ? 10.866 1.875 4.717 1.00 93.25 113 LEU A C 1
ATOM 934 O O . LEU A 1 113 ? 9.746 2.013 5.218 1.00 93.25 113 LEU A O 1
ATOM 938 N N . PRO A 1 114 ? 11.621 0.810 5.039 1.00 92.81 114 PRO A N 1
ATOM 939 C CA . PRO A 1 114 ? 11.127 -0.263 5.900 1.00 92.81 114 PRO A CA 1
ATOM 940 C C . PRO A 1 114 ? 10.846 0.181 7.341 1.00 92.81 114 PRO A C 1
ATOM 942 O O . PRO A 1 114 ? 9.954 -0.383 7.980 1.00 92.81 114 PRO A O 1
ATOM 945 N N . VAL A 1 115 ? 11.611 1.141 7.871 1.00 93.12 115 VAL A N 1
ATOM 946 C CA . VAL A 1 115 ? 11.532 1.558 9.280 1.00 93.12 115 VAL A CA 1
ATOM 947 C C . VAL A 1 115 ? 10.391 2.552 9.459 1.00 93.12 115 VAL A C 1
ATOM 949 O O . VAL A 1 115 ? 9.449 2.293 10.206 1.00 93.12 115 VAL A O 1
ATOM 952 N N . GLU A 1 116 ? 10.413 3.627 8.683 1.00 93.50 116 GLU A N 1
ATOM 953 C CA . GLU A 1 116 ? 9.460 4.732 8.736 1.00 93.50 116 GLU A CA 1
ATOM 954 C C . GLU A 1 116 ? 8.048 4.245 8.397 1.00 93.50 116 GLU A C 1
ATOM 956 O O . GLU A 1 116 ? 7.065 4.613 9.044 1.00 93.50 116 GLU A O 1
ATOM 961 N N . PHE A 1 117 ? 7.930 3.340 7.420 1.00 93.69 117 PHE A N 1
ATOM 962 C CA . PHE A 1 117 ? 6.640 2.759 7.075 1.00 93.69 117 PHE A CA 1
ATOM 963 C C . PHE A 1 117 ? 6.112 1.816 8.162 1.00 93.69 117 PHE A C 1
ATOM 965 O O . PHE A 1 117 ? 4.906 1.772 8.420 1.00 93.69 117 PHE A O 1
ATOM 972 N N . ALA A 1 118 ? 6.988 1.067 8.840 1.00 92.44 118 ALA A N 1
ATOM 973 C CA . ALA A 1 118 ? 6.581 0.242 9.972 1.00 92.44 118 ALA A CA 1
ATOM 974 C C . ALA A 1 118 ? 6.069 1.104 11.134 1.00 92.44 118 ALA A C 1
ATOM 976 O O . ALA A 1 118 ? 5.023 0.786 11.709 1.00 92.44 118 ALA A O 1
ATOM 977 N N . GLU A 1 119 ? 6.756 2.203 11.434 1.00 93.19 119 GLU A N 1
ATOM 978 C CA . GLU A 1 119 ? 6.345 3.170 12.451 1.00 93.19 119 GLU A CA 1
ATOM 979 C C . GLU A 1 119 ? 4.984 3.785 12.116 1.00 93.19 119 GLU A C 1
ATOM 981 O O . GLU A 1 119 ? 4.072 3.719 12.948 1.00 93.19 119 GLU A O 1
ATOM 986 N N . LEU A 1 120 ? 4.790 4.250 10.877 1.00 91.69 120 LEU A N 1
ATOM 987 C CA . LEU A 1 120 ? 3.512 4.782 10.398 1.00 91.69 120 LEU A CA 1
ATOM 988 C C . LEU A 1 120 ? 2.361 3.789 10.615 1.00 91.69 120 LEU A C 1
ATOM 990 O O . LEU A 1 120 ? 1.310 4.150 11.153 1.00 91.69 120 LEU A O 1
ATOM 994 N N . ILE A 1 121 ? 2.560 2.520 10.242 1.00 91.88 121 ILE A N 1
ATOM 995 C CA . ILE A 1 121 ? 1.546 1.474 10.430 1.00 91.88 121 ILE A CA 1
ATOM 996 C C . ILE A 1 121 ? 1.249 1.280 11.918 1.00 91.88 121 ILE A C 1
ATOM 998 O O . ILE A 1 121 ? 0.080 1.227 12.304 1.00 91.88 121 ILE A O 1
ATOM 1002 N N . THR A 1 122 ? 2.276 1.177 12.766 1.00 92.38 122 THR A N 1
ATOM 1003 C CA . THR A 1 122 ? 2.066 0.972 14.209 1.00 92.38 122 THR A CA 1
ATOM 1004 C C . THR A 1 122 ? 1.320 2.135 14.853 1.00 92.38 122 THR A C 1
ATOM 1006 O O . THR A 1 122 ? 0.444 1.903 15.687 1.00 92.38 122 THR A O 1
ATOM 1009 N N . LEU A 1 123 ? 1.613 3.366 14.436 1.00 92.62 123 LEU A N 1
ATOM 1010 C CA . LEU A 1 123 ? 0.953 4.571 14.917 1.00 92.62 123 LEU A CA 1
ATOM 1011 C C . LEU A 1 123 ? -0.522 4.583 14.506 1.00 92.62 123 LEU A C 1
ATOM 1013 O O . LEU A 1 123 ? -1.394 4.697 15.365 1.00 92.62 123 LEU A O 1
ATOM 1017 N N . LYS A 1 124 ? -0.823 4.332 13.228 1.00 90.88 124 LYS A N 1
ATOM 1018 C CA . LYS A 1 124 ? -2.207 4.284 12.723 1.00 90.88 124 LYS A CA 1
ATOM 1019 C C . LYS A 1 124 ? -3.026 3.151 13.342 1.00 90.88 124 LYS A C 1
ATOM 1021 O O . LYS A 1 124 ? -4.218 3.312 13.604 1.00 90.88 124 LYS A O 1
ATOM 1026 N N . VAL A 1 125 ? -2.402 2.006 13.620 1.00 90.50 125 VAL A N 1
ATOM 1027 C CA . VAL A 1 125 ? -3.054 0.898 14.337 1.00 90.50 125 VAL A CA 1
ATOM 1028 C C . VAL A 1 125 ? -3.369 1.284 15.784 1.00 90.50 125 VAL A C 1
ATOM 1030 O O . VAL A 1 125 ? -4.462 0.979 16.262 1.00 90.50 125 VAL A O 1
ATOM 1033 N N . LYS A 1 126 ? -2.455 1.972 16.481 1.00 90.88 126 LYS A N 1
ATOM 1034 C CA . LYS A 1 126 ? -2.700 2.475 17.843 1.00 90.88 126 LYS A CA 1
ATOM 1035 C C . LYS A 1 126 ? -3.844 3.486 17.871 1.00 90.88 126 LYS A C 1
ATOM 1037 O O . LYS A 1 126 ? -4.790 3.278 18.626 1.00 90.88 126 LYS A O 1
ATOM 1042 N N . GLU A 1 127 ? -3.810 4.490 16.996 1.00 90.31 127 GLU A N 1
ATOM 1043 C CA . GLU A 1 127 ? -4.880 5.491 16.863 1.00 90.31 127 GLU A CA 1
ATOM 1044 C C . GLU A 1 127 ? -6.240 4.822 16.634 1.00 90.31 127 GLU A C 1
ATOM 1046 O O . GLU A 1 127 ? -7.222 5.113 17.319 1.00 90.31 127 GLU A O 1
ATOM 1051 N N . ARG A 1 128 ? -6.296 3.845 15.720 1.00 86.81 128 ARG A N 1
ATOM 1052 C CA . ARG A 1 1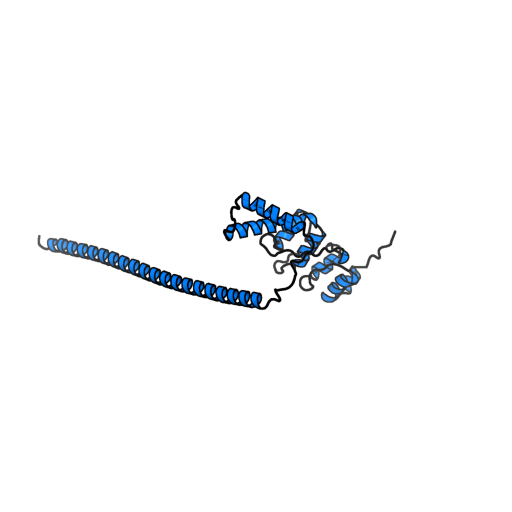28 ? -7.527 3.103 15.448 1.00 86.81 128 ARG A CA 1
ATOM 1053 C C . ARG A 1 128 ? -8.016 2.336 16.674 1.00 86.81 128 ARG A C 1
ATOM 1055 O O . ARG A 1 128 ? -9.219 2.345 16.935 1.00 86.81 128 ARG A O 1
ATOM 1062 N N . ASN A 1 129 ? -7.124 1.664 17.398 1.00 87.06 129 ASN A N 1
ATOM 1063 C CA . ASN A 1 129 ? -7.483 0.918 18.603 1.00 87.06 129 ASN A CA 1
ATOM 1064 C C . ASN A 1 129 ? -8.049 1.848 19.682 1.00 87.06 129 ASN A C 1
ATOM 1066 O O . ASN A 1 129 ? -9.073 1.526 20.280 1.00 87.06 129 ASN A O 1
ATOM 1070 N N . GLU A 1 130 ? -7.451 3.020 19.881 1.00 88.00 130 GLU A N 1
ATOM 1071 C CA . GLU A 1 130 ? -7.979 4.035 20.796 1.00 88.00 130 GLU A CA 1
ATOM 1072 C C . GLU A 1 130 ? -9.361 4.536 20.368 1.00 88.00 130 GLU A C 1
ATOM 1074 O O . GLU A 1 130 ? -10.258 4.655 21.202 1.00 88.00 130 GLU A O 1
ATOM 1079 N N . GLU A 1 131 ? -9.578 4.779 19.073 1.00 86.69 131 GLU A N 1
ATOM 1080 C CA . GLU A 1 131 ? -10.899 5.152 18.563 1.00 86.69 131 GLU A CA 1
ATOM 1081 C C . GLU A 1 131 ? -11.949 4.056 18.787 1.00 86.69 131 GLU A C 1
ATOM 1083 O O . GLU A 1 131 ? -13.093 4.369 19.121 1.00 86.69 131 GLU A O 1
ATOM 1088 N N . VAL A 1 132 ? -11.596 2.777 18.585 1.00 85.25 132 VAL A N 1
ATOM 1089 C CA . VAL A 1 132 ? -12.503 1.650 18.880 1.00 85.25 132 VAL A CA 1
ATOM 1090 C C . VAL A 1 132 ? -12.856 1.642 20.362 1.00 85.25 132 VAL A C 1
ATOM 1092 O O . VAL A 1 132 ? -14.036 1.562 20.698 1.00 85.25 132 VAL A O 1
ATOM 1095 N N . LEU A 1 133 ? -11.851 1.758 21.235 1.00 82.50 133 LEU A N 1
ATOM 1096 C CA . LEU A 1 133 ? -12.034 1.732 22.685 1.00 82.50 133 LEU A CA 1
ATOM 1097 C C . LEU A 1 133 ? -12.953 2.861 23.163 1.00 82.50 133 LEU A C 1
ATOM 1099 O O . LEU A 1 133 ? -13.849 2.605 23.968 1.00 82.50 133 LEU A O 1
ATOM 1103 N N . ARG A 1 134 ? -12.777 4.077 22.624 1.00 82.50 134 ARG A N 1
ATOM 1104 C CA . ARG A 1 134 ? -13.650 5.226 22.911 1.00 82.50 134 ARG A CA 1
ATOM 1105 C C . ARG A 1 134 ? -15.076 4.992 22.415 1.00 82.50 134 ARG A C 1
ATOM 1107 O O . ARG A 1 134 ? -16.018 5.165 23.174 1.00 82.50 134 ARG A O 1
ATOM 1114 N N . LYS A 1 135 ? -15.251 4.562 21.161 1.00 82.75 135 LYS A N 1
ATOM 1115 C CA . LYS A 1 135 ? -16.585 4.367 20.558 1.00 82.75 135 LYS A CA 1
ATOM 1116 C C . LYS A 1 135 ? -17.386 3.243 21.209 1.00 82.75 135 LYS A C 1
ATOM 1118 O O . LYS A 1 135 ? -18.607 3.321 21.252 1.00 82.75 135 LYS A O 1
ATOM 1123 N N . GLN A 1 136 ? -16.717 2.192 21.674 1.00 77.50 136 GLN A N 1
ATOM 1124 C CA . GLN A 1 136 ? -17.372 1.043 22.300 1.00 77.50 136 GLN A CA 1
ATOM 1125 C C . GLN A 1 136 ? -17.517 1.191 23.825 1.00 77.50 136 GLN A C 1
ATOM 1127 O O . GLN A 1 136 ? -17.968 0.246 24.465 1.00 77.50 136 GLN A O 1
ATOM 1132 N N . ASN A 1 137 ? -17.145 2.341 24.413 1.00 66.81 137 ASN A N 1
ATOM 1133 C CA . ASN A 1 137 ? -17.106 2.555 25.868 1.00 66.81 137 ASN A CA 1
ATOM 1134 C C . ASN A 1 137 ? -16.368 1.423 26.617 1.00 66.81 137 ASN A C 1
ATOM 1136 O O . ASN A 1 137 ? -16.733 1.049 27.728 1.00 66.81 137 ASN A O 1
ATOM 1140 N N . LEU A 1 138 ? -15.326 0.854 25.998 1.00 66.12 138 LEU A N 1
ATOM 1141 C CA . LEU A 1 138 ? -14.557 -0.267 26.554 1.00 66.12 138 LEU A CA 1
ATOM 1142 C C . LEU A 1 138 ? -13.364 0.191 27.402 1.00 66.12 138 LEU A C 1
ATOM 1144 O O . LEU A 1 138 ? -12.611 -0.648 27.899 1.00 66.12 138 LEU A O 1
ATOM 1148 N N . MET A 1 139 ? -13.162 1.503 27.574 1.00 59.84 139 MET A N 1
ATOM 1149 C CA . MET A 1 139 ? -12.187 2.012 28.538 1.00 59.84 139 MET A CA 1
ATOM 1150 C C . MET A 1 139 ? -12.703 1.771 29.955 1.00 59.84 139 MET A C 1
ATOM 1152 O O . MET A 1 139 ? -13.392 2.596 30.544 1.00 59.84 139 MET A O 1
ATOM 1156 N N . LEU A 1 140 ? -12.360 0.608 30.499 1.00 63.25 140 LEU A N 1
ATOM 1157 C CA . LEU A 1 140 ? -12.512 0.323 31.915 1.00 63.25 140 LEU A CA 1
ATOM 1158 C C . LEU A 1 140 ? -11.313 0.917 32.652 1.00 63.25 140 LEU A C 1
ATOM 1160 O O . LEU A 1 140 ? -10.168 0.533 32.398 1.00 63.25 140 LEU A O 1
ATOM 1164 N N . GLU A 1 141 ? -11.567 1.825 33.590 1.00 65.94 141 GLU A N 1
ATOM 1165 C CA . GLU A 1 141 ? -10.553 2.248 34.552 1.00 65.94 141 GLU A CA 1
ATOM 1166 C C . GLU A 1 141 ? -10.185 1.053 35.439 1.00 65.94 141 GLU A C 1
ATOM 1168 O O . GLU A 1 141 ? -10.893 0.672 36.377 1.00 65.94 141 GLU A O 1
ATOM 1173 N N . ALA A 1 142 ? -9.073 0.399 35.114 1.00 69.88 142 ALA A N 1
ATOM 1174 C CA . ALA A 1 142 ? -8.582 -0.704 35.917 1.00 69.88 142 ALA A CA 1
ATOM 1175 C C . ALA A 1 142 ? -8.047 -0.157 37.247 1.00 69.88 142 ALA A C 1
ATOM 1177 O O . ALA A 1 142 ? -7.072 0.595 37.274 1.00 69.88 142 ALA A O 1
ATOM 1178 N N . LYS A 1 143 ? -8.645 -0.568 38.376 1.00 78.00 143 LYS A N 1
ATOM 1179 C CA . LYS A 1 143 ? -8.094 -0.224 39.697 1.00 78.00 143 LYS A CA 1
ATOM 1180 C C . LYS A 1 143 ? -6.639 -0.716 39.774 1.00 78.00 143 LYS A C 1
ATOM 1182 O O . LYS A 1 143 ? -6.367 -1.857 39.387 1.00 78.00 143 LYS A O 1
ATOM 1187 N N . PRO A 1 144 ? -5.708 0.058 40.355 1.00 78.38 144 PRO A N 1
ATOM 1188 C CA . PRO A 1 144 ? -4.275 -0.258 40.341 1.00 78.38 144 PRO A CA 1
ATOM 1189 C C . PRO A 1 144 ? -3.930 -1.620 40.969 1.00 78.38 144 PRO A C 1
ATOM 1191 O O . PRO A 1 144 ? -2.958 -2.256 40.569 1.00 78.38 144 PRO A O 1
ATOM 1194 N N . LYS A 1 145 ? -4.758 -2.121 41.899 1.00 80.81 145 LYS A N 1
ATOM 1195 C CA . LYS A 1 145 ? -4.629 -3.480 42.457 1.00 80.81 145 LYS A CA 1
ATOM 1196 C C . LYS A 1 145 ? -4.799 -4.581 41.398 1.00 80.81 145 LYS A C 1
ATOM 1198 O O . LYS A 1 145 ? -4.047 -5.549 41.414 1.00 80.81 145 LYS A O 1
ATOM 1203 N N . PHE A 1 146 ? -5.738 -4.426 40.462 1.00 77.19 146 PHE A N 1
ATOM 1204 C CA . PHE A 1 146 ? -5.956 -5.396 39.382 1.00 77.19 146 PHE A CA 1
ATOM 1205 C C . PHE A 1 146 ? -4.826 -5.376 38.356 1.00 77.19 146 PHE A C 1
ATOM 1207 O O . PHE A 1 146 ? -4.440 -6.432 37.868 1.00 77.19 146 PHE A O 1
ATOM 1214 N N . ILE A 1 147 ? -4.253 -4.202 38.071 1.00 79.62 147 ILE A N 1
ATOM 1215 C CA . ILE A 1 147 ? -3.106 -4.077 37.162 1.00 79.62 147 ILE A CA 1
ATOM 1216 C C . ILE A 1 147 ? -1.903 -4.850 37.718 1.00 79.62 147 ILE A C 1
ATOM 1218 O O . ILE A 1 147 ? -1.287 -5.621 36.983 1.00 79.62 147 ILE A O 1
ATOM 1222 N N . LYS A 1 148 ? -1.611 -4.698 39.019 1.00 82.88 148 LYS A N 1
ATOM 1223 C CA . LYS A 1 148 ? -0.528 -5.429 39.697 1.00 82.88 148 LYS A CA 1
ATOM 1224 C C . LYS A 1 148 ? -0.744 -6.944 39.651 1.00 82.88 148 LYS A C 1
ATOM 1226 O O . LYS A 1 148 ? 0.110 -7.655 39.130 1.00 82.88 148 LYS A O 1
ATOM 1231 N N . LEU A 1 149 ? -1.921 -7.420 40.072 1.00 82.56 149 LEU A N 1
ATOM 1232 C CA . LEU A 1 149 ? -2.274 -8.847 40.021 1.00 82.56 149 LEU A CA 1
ATOM 1233 C C . LEU A 1 149 ? -2.203 -9.417 38.594 1.00 82.56 149 LEU A C 1
ATOM 1235 O O . LEU A 1 149 ? -1.743 -10.538 38.385 1.00 82.56 149 LEU A O 1
ATOM 1239 N N . PHE A 1 150 ? -2.618 -8.642 37.589 1.00 81.12 150 PHE A N 1
ATOM 1240 C CA . PHE A 1 150 ? -2.545 -9.063 36.193 1.00 81.12 150 PHE A CA 1
ATOM 1241 C C . PHE A 1 150 ? -1.096 -9.163 35.696 1.00 81.12 150 PHE A C 1
ATOM 1243 O O . PHE A 1 150 ? -0.729 -10.159 35.072 1.00 81.12 150 PHE A O 1
ATOM 1250 N N . GLN A 1 151 ? -0.245 -8.181 36.002 1.00 82.12 151 GLN A N 1
ATOM 1251 C CA . GLN A 1 151 ? 1.179 -8.216 35.647 1.00 82.12 151 GLN A CA 1
ATOM 1252 C C . GLN A 1 151 ? 1.908 -9.387 36.325 1.00 82.12 151 GLN A C 1
ATOM 1254 O O . GLN A 1 151 ? 2.662 -10.103 35.662 1.00 82.12 151 GLN A O 1
ATOM 1259 N N . GLU A 1 152 ? 1.613 -9.642 37.600 1.00 81.31 152 GLU A N 1
ATOM 1260 C CA . GLU A 1 152 ? 2.118 -10.799 38.349 1.00 81.31 152 GLU A CA 1
ATOM 1261 C C . GLU A 1 152 ? 1.660 -12.123 37.712 1.00 81.31 152 GLU A C 1
ATOM 1263 O O . GLU A 1 152 ? 2.475 -13.022 37.485 1.00 81.31 152 GLU A O 1
ATOM 1268 N N . SER A 1 153 ? 0.387 -12.226 37.312 1.00 73.62 153 SER A N 1
ATOM 1269 C CA . SER A 1 153 ? -0.139 -13.414 36.621 1.00 73.62 153 SER A CA 1
ATOM 1270 C C . SER A 1 153 ? 0.532 -13.660 35.260 1.00 73.62 153 SER A C 1
ATOM 1272 O O . SER A 1 153 ? 0.840 -14.802 34.901 1.00 73.62 153 SER A O 1
ATOM 1274 N N . LYS A 1 154 ? 0.852 -12.589 34.523 1.00 70.75 154 LYS A N 1
ATOM 1275 C CA . LYS A 1 154 ? 1.536 -12.659 33.226 1.00 70.75 154 LYS A CA 1
ATOM 1276 C C . LYS A 1 154 ? 2.988 -13.129 33.383 1.00 70.75 154 LYS A C 1
ATOM 1278 O O . LYS A 1 154 ? 3.466 -13.920 32.570 1.00 70.75 154 LYS A O 1
ATOM 1283 N N . ALA A 1 155 ? 3.662 -12.713 34.456 1.00 66.50 155 ALA A N 1
ATOM 1284 C CA . ALA A 1 155 ? 5.010 -13.169 34.799 1.00 66.50 155 ALA A CA 1
ATOM 1285 C C . ALA A 1 155 ? 5.049 -14.663 35.184 1.00 66.50 155 ALA A C 1
ATOM 1287 O O . ALA A 1 155 ? 5.981 -15.379 34.805 1.00 66.50 155 ALA A O 1
ATOM 1288 N N . ILE A 1 156 ? 4.015 -15.164 35.870 1.00 63.59 156 ILE A N 1
ATOM 1289 C CA . ILE A 1 156 ? 3.860 -16.598 36.176 1.00 63.59 156 ILE A CA 1
ATOM 1290 C C . ILE A 1 156 ? 3.654 -17.412 34.886 1.00 63.59 156 ILE A C 1
ATOM 1292 O O . ILE A 1 156 ? 4.229 -18.496 34.740 1.00 63.59 156 ILE A O 1
ATOM 1296 N N . SER A 1 157 ? 2.900 -16.871 33.923 1.00 53.41 157 SER A N 1
ATOM 1297 C CA . SER A 1 157 ? 2.650 -17.513 32.625 1.00 53.41 157 SER A CA 1
ATOM 1298 C C .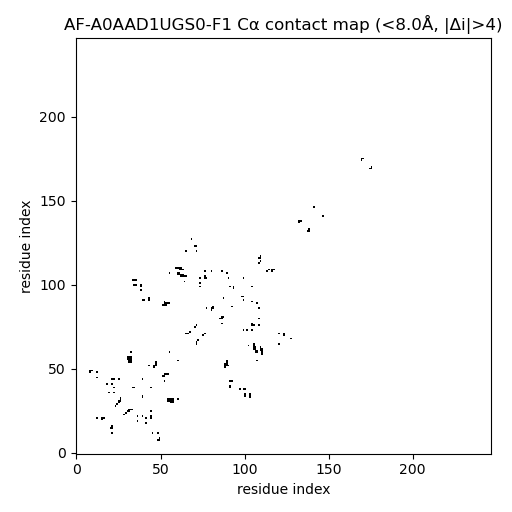 SER A 1 157 ? 3.902 -17.646 31.745 1.00 53.41 157 SER A C 1
ATOM 1300 O O . SER A 1 157 ? 3.945 -18.538 30.902 1.00 53.41 157 SER A O 1
ATOM 1302 N N . LEU A 1 158 ? 4.919 -16.797 31.934 1.00 52.84 158 LEU A N 1
ATOM 1303 C CA . LEU A 1 158 ? 6.186 -16.850 31.189 1.00 52.84 158 LEU A CA 1
ATOM 1304 C C . LEU A 1 158 ? 7.224 -17.779 31.842 1.00 52.84 158 LEU A C 1
ATOM 1306 O O . LEU A 1 158 ? 7.999 -18.420 31.137 1.00 52.84 158 LEU A O 1
ATOM 1310 N N . LYS A 1 159 ? 7.216 -17.915 33.177 1.00 55.22 159 LYS A N 1
ATOM 1311 C CA . LYS A 1 159 ? 8.134 -18.819 33.901 1.00 55.22 159 LYS A CA 1
ATOM 1312 C C . LYS A 1 159 ? 7.787 -20.304 33.742 1.00 55.22 159 LYS A C 1
ATOM 1314 O O . LYS A 1 159 ? 8.673 -21.146 33.843 1.00 55.22 159 LYS A O 1
ATOM 1319 N N . LYS A 1 160 ? 6.531 -20.652 33.437 1.00 52.84 160 LYS A N 1
ATOM 1320 C CA . LYS A 1 160 ? 6.114 -22.029 33.098 1.00 52.84 160 LYS A CA 1
ATOM 1321 C C . LYS A 1 160 ? 6.161 -22.281 31.585 1.00 52.84 160 LYS A C 1
ATOM 1323 O O . LYS A 1 160 ? 5.199 -22.773 31.001 1.00 52.84 160 LYS A O 1
ATOM 1328 N N . GLY A 1 161 ? 7.290 -21.950 30.957 1.00 46.59 161 GLY A N 1
ATOM 1329 C CA . GLY A 1 161 ? 7.578 -22.108 29.524 1.00 46.59 161 GLY A CA 1
ATOM 1330 C C . GLY A 1 161 ? 7.680 -23.555 29.015 1.00 46.59 161 GLY A C 1
ATOM 1331 O O . GLY A 1 161 ? 8.605 -23.888 28.283 1.00 46.59 161 GLY A O 1
ATOM 1332 N N . LYS A 1 162 ? 6.725 -24.421 29.364 1.00 47.12 162 LYS A N 1
ATOM 1333 C CA . LYS A 1 162 ? 6.348 -25.581 28.550 1.00 47.12 162 LYS A CA 1
ATOM 1334 C C . LYS A 1 162 ? 4.849 -25.484 28.322 1.00 47.12 162 LYS A C 1
ATOM 1336 O O . LYS A 1 162 ? 4.040 -25.712 29.218 1.00 47.12 162 LYS A O 1
ATOM 1341 N N . SER A 1 163 ? 4.503 -25.063 27.117 1.00 50.22 163 SER A N 1
ATOM 1342 C CA . SER A 1 163 ? 3.159 -24.957 26.572 1.00 50.22 163 SER A CA 1
ATOM 1343 C C . SER A 1 163 ? 2.380 -26.273 26.701 1.00 50.22 163 SER A C 1
ATOM 1345 O O . SER A 1 163 ? 2.306 -27.071 25.777 1.00 50.22 163 SER A O 1
ATOM 1347 N N . HIS A 1 164 ? 1.716 -26.475 27.839 1.00 47.00 164 HIS A N 1
ATOM 1348 C CA . HIS A 1 164 ? 0.615 -27.436 27.957 1.00 47.00 164 HIS A CA 1
ATOM 1349 C C . HIS A 1 164 ? -0.754 -26.807 27.646 1.00 47.00 164 HIS A C 1
ATOM 1351 O O . HIS A 1 164 ? -1.755 -27.508 27.629 1.00 47.00 164 HIS A O 1
ATOM 1357 N N . PHE A 1 165 ? -0.824 -25.508 27.333 1.00 47.47 165 PHE A N 1
ATOM 1358 C CA . PHE A 1 165 ? -2.092 -24.808 27.075 1.00 47.47 165 PHE A CA 1
ATOM 1359 C C . PHE A 1 165 ? -2.613 -24.885 25.629 1.00 47.47 165 PHE A C 1
ATOM 1361 O O . PHE A 1 165 ? -3.667 -24.332 25.335 1.00 47.47 165 PHE A O 1
ATOM 1368 N N . LEU A 1 166 ? -1.945 -25.640 24.749 1.00 47.12 166 LEU A N 1
ATOM 1369 C CA . LEU A 1 166 ? -2.579 -26.214 23.551 1.00 47.12 166 LEU A CA 1
ATOM 1370 C C . LEU A 1 166 ? -2.845 -27.720 23.719 1.00 47.12 166 LEU A C 1
ATOM 1372 O O . LEU A 1 166 ? -3.012 -28.449 22.739 1.00 47.12 166 LEU A O 1
ATOM 1376 N N . ALA A 1 167 ? -2.905 -28.220 24.960 1.00 45.53 167 ALA A N 1
ATOM 1377 C CA . ALA A 1 167 ? -3.474 -29.532 25.211 1.00 45.53 167 ALA A CA 1
ATOM 1378 C C . ALA A 1 167 ? -4.973 -29.471 24.906 1.00 45.53 167 ALA A C 1
ATOM 1380 O O . ALA A 1 167 ? -5.748 -28.903 25.666 1.00 45.53 167 ALA A O 1
ATOM 1381 N N . ARG A 1 168 ? -5.318 -30.042 23.748 1.00 49.66 168 ARG A N 1
ATOM 1382 C CA . ARG A 1 168 ? -6.517 -30.837 23.456 1.00 49.66 168 ARG A CA 1
ATOM 1383 C C . ARG A 1 168 ? -7.783 -30.392 24.192 1.00 49.66 168 ARG A C 1
ATOM 1385 O O . ARG A 1 168 ? -7.900 -30.540 25.405 1.00 49.66 168 ARG A O 1
ATOM 1392 N N . THR A 1 169 ? -8.777 -30.002 23.396 1.00 55.22 169 THR A N 1
ATOM 1393 C CA . THR A 1 169 ? -10.198 -30.084 23.754 1.00 55.22 169 THR A CA 1
ATOM 1394 C C . THR A 1 169 ? -10.458 -31.219 24.755 1.00 55.22 169 THR A C 1
ATOM 1396 O O . THR A 1 169 ? -9.947 -32.331 24.566 1.00 55.22 169 THR A O 1
ATOM 1399 N N . PRO A 1 170 ? -11.202 -30.964 25.844 1.00 47.94 170 PRO A N 1
ATOM 1400 C CA . PRO A 1 170 ? -11.371 -31.946 26.902 1.00 47.94 170 PRO A CA 1
ATOM 1401 C C . PRO A 1 170 ? -11.975 -33.230 26.321 1.00 47.94 170 PRO A C 1
ATOM 1403 O O . PRO A 1 170 ? -13.139 -33.261 25.938 1.00 47.94 170 PRO A O 1
ATOM 1406 N N . ARG A 1 171 ? -11.197 -34.321 26.298 1.00 57.66 171 ARG A N 1
ATOM 1407 C CA . ARG A 1 171 ? -11.680 -35.684 25.988 1.00 57.66 171 ARG A CA 1
ATOM 1408 C C . ARG A 1 171 ? -12.586 -36.252 27.090 1.00 57.66 171 ARG A C 1
ATOM 1410 O O . ARG A 1 171 ? -12.907 -37.433 27.063 1.00 57.66 171 ARG A O 1
ATOM 1417 N N . ASN A 1 172 ? -12.970 -35.446 28.082 1.00 65.38 172 ASN A N 1
ATOM 1418 C CA . ASN A 1 172 ? -13.868 -35.866 29.144 1.00 65.38 172 ASN A CA 1
ATOM 1419 C C . ASN A 1 172 ? -15.326 -35.647 28.689 1.00 65.38 172 ASN A C 1
ATOM 1421 O O . ASN A 1 172 ? -15.766 -34.496 28.611 1.00 65.38 172 ASN A O 1
ATOM 1425 N N . PRO A 1 173 ? -16.097 -36.714 28.408 1.00 69.69 173 PRO A N 1
ATOM 1426 C CA . PRO A 1 173 ? -17.462 -36.601 27.894 1.00 69.69 173 PRO A CA 1
ATOM 1427 C C . PRO A 1 173 ? -18.411 -35.864 28.851 1.00 69.69 173 PRO A C 1
ATOM 1429 O O . PRO A 1 173 ? -19.416 -35.316 28.403 1.00 69.69 173 PRO A O 1
ATOM 1432 N N . LYS A 1 174 ? -18.096 -35.791 30.153 1.00 72.88 174 LYS A N 1
ATOM 1433 C CA . LYS A 1 174 ? -18.870 -34.988 31.114 1.00 72.88 174 LYS A CA 1
ATOM 1434 C C . LYS A 1 174 ? -18.685 -33.483 30.887 1.00 72.88 174 LYS A C 1
ATOM 1436 O O . LYS A 1 174 ? -19.676 -32.765 30.815 1.00 72.88 174 LYS A O 1
ATOM 1441 N N . ALA A 1 175 ? -17.448 -33.032 30.671 1.00 69.44 175 ALA A N 1
ATOM 1442 C CA . ALA A 1 175 ? -17.143 -31.626 30.394 1.00 69.44 175 ALA A CA 1
ATOM 1443 C C . ALA A 1 175 ? -17.704 -31.169 29.036 1.00 69.44 175 ALA A C 1
ATOM 1445 O O . ALA A 1 175 ? -18.163 -30.039 28.908 1.00 69.44 175 ALA A O 1
ATOM 1446 N N . LEU A 1 176 ? -17.732 -32.060 28.036 1.00 72.31 176 LEU A N 1
ATOM 1447 C CA . LEU A 1 176 ? -18.358 -31.777 26.738 1.00 72.31 176 LEU A CA 1
ATOM 1448 C C . LEU A 1 176 ? -19.875 -31.560 26.871 1.00 72.31 176 LEU A C 1
ATOM 1450 O O . LEU A 1 176 ? -20.419 -30.618 26.303 1.00 72.31 176 LEU A O 1
ATOM 1454 N N . ARG A 1 177 ? -20.549 -32.395 27.676 1.00 78.31 177 ARG A N 1
ATOM 1455 C CA . ARG A 1 177 ? -21.988 -32.261 27.957 1.00 78.31 177 ARG A CA 1
ATOM 1456 C C . ARG A 1 177 ? -22.315 -30.973 28.708 1.00 78.31 177 ARG A C 1
ATOM 1458 O O . ARG A 1 177 ? -23.353 -30.377 28.442 1.00 78.31 177 ARG A O 1
ATOM 1465 N N . GLU A 1 178 ? -21.461 -30.541 29.632 1.00 80.38 178 GLU A N 1
ATOM 1466 C CA . GLU A 1 178 ? -21.629 -29.249 30.309 1.00 80.38 178 GLU A CA 1
ATOM 1467 C C . GLU A 1 178 ? -21.422 -28.070 29.358 1.00 80.38 178 GLU A C 1
ATOM 1469 O O . GLU A 1 178 ? -22.226 -27.141 29.357 1.00 80.38 178 GLU A O 1
ATOM 1474 N N . LEU A 1 179 ? -20.423 -28.138 28.476 1.00 74.19 179 LEU A N 1
ATOM 1475 C CA . LEU A 1 179 ? -20.208 -27.135 27.430 1.00 74.19 179 LEU A CA 1
ATOM 1476 C C . LEU A 1 179 ? -21.401 -27.024 26.473 1.00 74.19 179 LEU A C 1
ATOM 1478 O O . LEU A 1 179 ? -21.809 -25.915 26.129 1.00 74.19 179 LEU A O 1
ATOM 1482 N N . ASP A 1 180 ? -21.993 -28.150 26.076 1.00 78.94 180 ASP A N 1
ATOM 1483 C CA . ASP A 1 180 ? -23.187 -28.156 25.228 1.00 78.94 180 ASP A CA 1
ATOM 1484 C C . ASP A 1 180 ? -24.430 -27.635 25.958 1.00 78.94 180 ASP A C 1
ATOM 1486 O O . ASP A 1 180 ? -25.246 -26.941 25.348 1.00 78.94 180 ASP A O 1
ATOM 1490 N N . LYS A 1 181 ? -24.570 -27.906 27.263 1.00 84.12 181 LYS A N 1
ATOM 1491 C CA . LYS A 1 181 ? -25.621 -27.295 28.094 1.00 84.12 181 LYS A CA 1
ATOM 1492 C C . LYS A 1 181 ? -25.456 -25.777 28.155 1.00 84.12 181 LYS A C 1
ATOM 1494 O O . LYS A 1 181 ? -26.398 -25.065 27.824 1.00 84.12 181 LYS A O 1
ATOM 1499 N N . LEU A 1 182 ? -24.251 -25.294 28.456 1.00 74.31 182 LEU A N 1
ATOM 1500 C CA . LEU A 1 182 ? -23.942 -23.862 28.509 1.00 74.31 182 LEU A CA 1
ATOM 1501 C C . LEU A 1 182 ? -24.133 -23.178 27.151 1.00 74.31 182 LEU A C 1
ATOM 1503 O O . LEU A 1 182 ? -24.595 -22.040 27.088 1.00 74.31 182 LEU A O 1
ATOM 1507 N N . ARG A 1 183 ? -23.811 -23.853 26.041 1.00 74.62 183 ARG A N 1
ATOM 1508 C CA . ARG A 1 183 ? -24.083 -23.337 24.690 1.00 74.62 183 ARG A CA 1
ATOM 1509 C C . ARG A 1 183 ? -25.578 -23.201 24.431 1.00 74.62 183 ARG A C 1
ATOM 1511 O O . ARG A 1 183 ? -26.005 -22.150 23.965 1.00 74.62 183 ARG A O 1
ATOM 1518 N N . LYS A 1 184 ? -26.369 -24.227 24.753 1.00 78.94 184 LYS A N 1
ATOM 1519 C CA . LYS A 1 184 ? -27.832 -24.192 24.592 1.00 78.94 184 LYS A CA 1
ATOM 1520 C C . LYS A 1 184 ? -28.475 -23.116 25.467 1.00 78.94 184 LYS A C 1
ATOM 1522 O O . LYS A 1 184 ? -29.350 -22.397 24.995 1.00 78.94 184 LYS A O 1
ATOM 1527 N N . GLU A 1 185 ? -27.996 -22.956 26.695 1.00 77.06 185 GLU A N 1
ATOM 1528 C CA . GLU A 1 185 ? -28.470 -21.933 27.627 1.00 77.06 185 GLU A CA 1
ATOM 1529 C C . GLU A 1 185 ? -28.126 -20.515 27.145 1.00 77.06 185 GLU A C 1
ATOM 1531 O O . GLU A 1 185 ? -28.988 -19.640 27.143 1.00 77.06 185 GLU A O 1
ATOM 1536 N N . ASN A 1 186 ? -26.921 -20.298 26.606 1.00 69.94 186 ASN A N 1
ATOM 1537 C CA . ASN A 1 186 ? -26.545 -19.019 25.994 1.00 69.94 186 ASN A CA 1
ATOM 1538 C C . ASN A 1 186 ? -27.372 -18.683 24.746 1.00 69.94 186 ASN A C 1
ATOM 1540 O O . ASN A 1 186 ? -27.725 -17.522 24.545 1.00 69.94 186 ASN A O 1
ATOM 1544 N N . VAL A 1 187 ? -27.690 -19.673 23.905 1.00 77.19 187 VAL A N 1
ATOM 1545 C CA . VAL A 1 187 ? -28.589 -19.474 22.754 1.00 77.19 187 VAL A CA 1
ATOM 1546 C C . VAL A 1 187 ? -29.993 -19.106 23.237 1.00 77.19 187 VAL A C 1
ATOM 1548 O O . VAL A 1 187 ? -30.594 -18.171 22.715 1.00 77.19 187 VAL A O 1
ATOM 1551 N N . HIS A 1 188 ? -30.495 -19.775 24.277 1.00 71.00 188 HIS A N 1
ATOM 1552 C CA . HIS A 1 188 ? -31.804 -19.469 24.848 1.00 71.00 188 HIS A CA 1
ATOM 1553 C C . HIS A 1 188 ? -31.861 -18.060 25.461 1.00 71.00 188 HIS A C 1
ATOM 1555 O O . HIS A 1 188 ? -32.815 -17.323 25.216 1.00 71.00 188 HIS A O 1
ATOM 1561 N N . LEU A 1 189 ? -30.818 -17.653 26.192 1.00 68.56 189 LEU A N 1
ATOM 1562 C CA . LEU A 1 189 ? -30.700 -16.305 26.752 1.00 68.56 189 LEU A CA 1
ATOM 1563 C C . LEU A 1 189 ? -30.627 -15.236 25.658 1.00 68.56 189 LEU A C 1
ATOM 1565 O O . LEU A 1 189 ? -31.326 -14.230 25.763 1.00 68.56 189 LEU A O 1
ATOM 1569 N N . LYS A 1 190 ? -29.857 -15.468 24.585 1.00 66.69 190 LYS A N 1
ATOM 1570 C CA . LYS A 1 190 ? -29.801 -14.556 23.431 1.00 66.69 190 LYS A CA 1
ATOM 1571 C C . LYS A 1 190 ? -31.167 -14.379 22.777 1.00 66.69 190 LYS A C 1
ATOM 1573 O O . LYS A 1 190 ? -31.612 -13.245 22.609 1.00 66.69 190 LYS A O 1
ATOM 1578 N N . ASN A 1 191 ? -31.866 -15.478 22.508 1.00 70.50 191 ASN A N 1
ATOM 1579 C CA . ASN A 1 191 ? -33.201 -15.419 21.918 1.00 70.50 191 ASN A CA 1
ATOM 1580 C C . ASN A 1 191 ? -34.174 -14.680 22.851 1.00 70.50 191 ASN A C 1
ATOM 1582 O O . ASN A 1 191 ? -34.918 -13.816 22.402 1.00 70.50 191 ASN A O 1
ATOM 1586 N N . LYS A 1 192 ? -34.125 -14.937 24.167 1.00 75.75 192 LYS A N 1
ATOM 1587 C CA . LYS A 1 192 ? -34.954 -14.230 25.157 1.00 75.75 192 LYS A CA 1
ATOM 1588 C C . LYS A 1 192 ? -34.679 -12.722 25.182 1.00 75.75 192 LYS A C 1
ATOM 1590 O O . LYS A 1 192 ? -35.618 -11.938 25.279 1.00 75.75 192 LYS A O 1
ATOM 1595 N N . THR A 1 193 ? -33.417 -12.305 25.064 1.00 65.69 193 THR A N 1
ATOM 1596 C CA . THR A 1 193 ? -33.070 -10.877 24.972 1.00 65.69 193 THR A CA 1
ATOM 1597 C C . THR A 1 193 ? -33.522 -10.234 23.663 1.00 65.69 193 THR A C 1
ATOM 1599 O O . THR A 1 193 ? -33.896 -9.065 23.676 1.00 65.69 193 THR A O 1
ATOM 1602 N N . GLU A 1 194 ? -33.536 -10.972 22.550 1.00 67.38 194 GLU A N 1
ATOM 1603 C CA . GLU A 1 194 ? -34.084 -10.477 21.280 1.00 67.38 194 GLU A CA 1
ATOM 1604 C C . GLU A 1 194 ? -35.605 -10.311 21.342 1.00 67.38 194 GLU A C 1
ATOM 1606 O O . GLU A 1 194 ? -36.110 -9.277 20.914 1.00 67.38 194 GLU A O 1
ATOM 1611 N N . PHE A 1 195 ? -36.330 -11.254 21.955 1.00 62.66 195 PHE A N 1
ATOM 1612 C CA . PHE A 1 195 ? -37.774 -11.114 22.179 1.00 62.66 195 PHE A CA 1
ATOM 1613 C C . PHE A 1 195 ? -38.112 -9.872 23.013 1.00 62.66 195 PHE A C 1
ATOM 1615 O O . PHE A 1 195 ? -38.961 -9.082 22.611 1.00 62.66 195 PHE A O 1
ATOM 1622 N N . LEU A 1 196 ? -37.393 -9.645 24.118 1.00 65.12 196 LEU A N 1
ATOM 1623 C CA . LEU A 1 196 ? -37.602 -8.462 24.960 1.00 65.12 196 LEU A CA 1
ATOM 1624 C C . LEU A 1 196 ? -37.333 -7.148 24.210 1.00 65.12 196 LEU A C 1
ATOM 1626 O O . LEU A 1 196 ? -38.056 -6.178 24.406 1.00 65.12 196 LEU A O 1
ATOM 1630 N N . ARG A 1 197 ? -36.330 -7.112 23.321 1.00 68.88 197 ARG A N 1
ATOM 1631 C CA . ARG A 1 197 ? -36.058 -5.930 22.484 1.00 68.88 197 ARG A CA 1
ATOM 1632 C C . ARG A 1 197 ? -37.187 -5.651 21.498 1.00 68.88 197 ARG A C 1
ATOM 1634 O O . ARG A 1 197 ? -37.603 -4.506 21.371 1.00 68.88 197 ARG A O 1
ATOM 1641 N N . ILE A 1 198 ? -37.700 -6.691 20.841 1.00 73.19 198 ILE A N 1
ATOM 1642 C CA . ILE A 1 198 ? -38.811 -6.567 19.888 1.00 73.19 198 ILE A CA 1
ATOM 1643 C C . ILE A 1 198 ? -40.074 -6.046 20.586 1.00 73.19 198 ILE A C 1
ATOM 1645 O O . ILE A 1 198 ? -40.811 -5.250 20.004 1.00 73.19 198 ILE A O 1
ATOM 1649 N N . ASP A 1 199 ? -40.332 -6.475 21.821 1.00 70.19 199 ASP A N 1
ATOM 1650 C CA . ASP A 1 199 ? -41.494 -6.009 22.579 1.00 70.19 199 ASP A CA 1
ATOM 1651 C C . ASP A 1 199 ? -41.328 -4.554 23.051 1.00 70.19 199 ASP A C 1
ATOM 1653 O O . ASP A 1 199 ? -42.267 -3.771 22.900 1.00 70.19 199 ASP A O 1
ATOM 1657 N N . CYS A 1 200 ? -40.127 -4.142 23.482 1.00 67.06 200 CYS A N 1
ATOM 1658 C CA . CYS A 1 200 ? -39.834 -2.731 23.765 1.00 67.06 200 CYS A CA 1
ATOM 1659 C C . CYS A 1 200 ? -40.021 -1.834 22.526 1.00 67.06 200 CYS A C 1
ATOM 1661 O O . CYS A 1 200 ? -40.700 -0.813 22.610 1.00 67.06 200 CYS A O 1
ATOM 1663 N N . GLU A 1 201 ? -39.512 -2.236 21.356 1.00 75.50 201 GLU A N 1
ATOM 1664 C CA . GLU A 1 201 ? -39.664 -1.458 20.112 1.00 75.50 201 GLU A CA 1
ATOM 1665 C C . GLU A 1 201 ? -41.134 -1.320 19.670 1.00 75.50 201 GLU A C 1
ATOM 1667 O O . GLU A 1 201 ? -41.525 -0.325 19.050 1.00 75.50 201 GLU A O 1
ATOM 1672 N N . LYS A 1 202 ? -41.977 -2.320 19.958 1.00 78.44 202 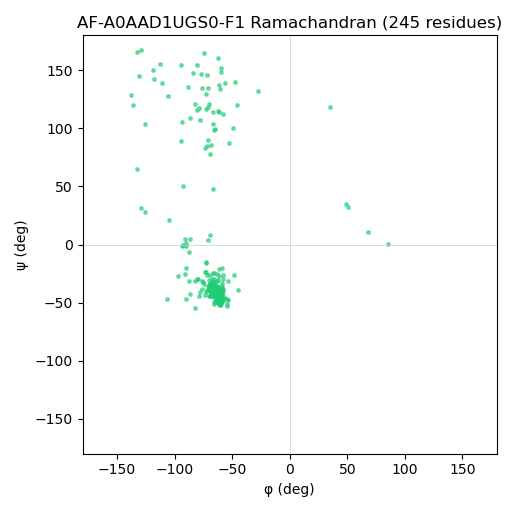LYS A N 1
ATOM 1673 C CA . LYS A 1 202 ? -43.419 -2.245 19.676 1.00 78.44 202 LYS A CA 1
ATOM 1674 C C . LYS A 1 202 ? -44.129 -1.262 20.601 1.00 78.44 202 LYS A C 1
ATOM 1676 O O . LYS A 1 202 ? -45.027 -0.558 20.133 1.00 78.44 202 LYS A O 1
ATOM 1681 N N . GLU A 1 203 ? -43.756 -1.213 21.878 1.00 74.81 203 GLU A N 1
ATOM 1682 C CA . GLU A 1 203 ? -44.320 -0.242 22.821 1.00 74.81 203 GLU A CA 1
ATOM 1683 C C . GLU A 1 203 ? -43.893 1.189 22.491 1.00 74.81 203 GLU A C 1
ATOM 1685 O O . GLU A 1 203 ? -44.742 2.082 22.477 1.00 74.81 203 GLU A O 1
ATOM 1690 N N . GLU A 1 204 ? -42.631 1.404 22.114 1.00 77.12 204 GLU A N 1
ATOM 1691 C CA . GLU A 1 204 ? -42.139 2.713 21.664 1.00 77.12 204 GLU A CA 1
ATOM 1692 C C . GLU A 1 204 ? -42.928 3.221 20.449 1.00 77.12 204 GLU A C 1
ATOM 1694 O O . GLU A 1 204 ? -43.485 4.318 20.487 1.00 77.12 204 GLU A O 1
ATOM 1699 N N . LYS A 1 205 ? -43.116 2.382 19.420 1.00 81.88 205 LYS A N 1
ATOM 1700 C CA . LYS A 1 205 ? -43.928 2.737 18.238 1.00 81.88 205 LYS A CA 1
ATOM 1701 C C . LYS A 1 205 ? -45.393 3.018 18.571 1.00 81.88 205 LYS A C 1
ATOM 1703 O O . LYS A 1 205 ? -46.053 3.789 17.869 1.00 81.88 205 LYS A O 1
ATOM 1708 N N . LYS A 1 206 ? -45.944 2.367 19.599 1.00 84.75 206 LYS A N 1
ATOM 1709 C CA . LYS A 1 206 ? -47.316 2.618 20.061 1.00 84.75 206 LYS A CA 1
ATOM 1710 C C . LYS A 1 206 ? -47.409 3.965 20.782 1.00 84.75 206 LYS A C 1
ATOM 1712 O O . LYS A 1 206 ? -48.362 4.704 20.539 1.00 84.75 206 LYS A O 1
ATOM 1717 N N . ASN A 1 207 ? -46.410 4.299 21.596 1.00 79.31 207 ASN A N 1
ATOM 1718 C CA . ASN A 1 207 ? -46.324 5.583 22.289 1.00 79.31 207 ASN A CA 1
ATOM 1719 C C . ASN A 1 207 ? -46.107 6.748 21.313 1.00 79.31 207 ASN A C 1
ATOM 1721 O O . ASN A 1 207 ? -46.795 7.758 21.426 1.00 79.31 207 ASN A O 1
ATOM 1725 N N . GLU A 1 208 ? -45.252 6.591 20.299 1.00 84.69 208 GLU A N 1
ATOM 1726 C CA . GLU A 1 208 ? -45.057 7.604 19.249 1.00 84.69 208 GLU A CA 1
ATOM 1727 C C . GLU A 1 208 ? -46.352 7.905 18.480 1.00 84.69 208 GLU A C 1
ATOM 1729 O O . GLU A 1 208 ? -46.680 9.067 18.232 1.00 84.69 208 GLU A O 1
ATOM 1734 N N . LYS A 1 209 ? -47.129 6.867 18.134 1.00 87.25 209 LYS A N 1
ATOM 1735 C CA . LYS A 1 209 ? -48.441 7.044 17.490 1.00 87.25 209 LYS A CA 1
ATOM 1736 C C . LYS A 1 209 ? -49.417 7.810 18.380 1.00 87.25 209 LYS A C 1
ATOM 1738 O O . LYS A 1 209 ? -50.113 8.692 17.883 1.00 87.25 209 LYS A O 1
ATOM 1743 N N . LEU A 1 210 ? -49.450 7.491 19.673 1.00 87.50 210 LEU A N 1
ATOM 1744 C CA . LEU A 1 210 ? -50.329 8.156 20.631 1.00 87.50 210 LEU A CA 1
ATOM 1745 C C . LEU A 1 210 ? -49.963 9.639 20.798 1.00 87.50 210 LEU A C 1
ATOM 1747 O O . LEU A 1 210 ? -50.848 10.492 20.809 1.00 87.50 210 LEU A O 1
ATOM 1751 N N . GLU A 1 211 ? -48.672 9.962 20.882 1.00 85.38 211 GLU A N 1
ATOM 1752 C CA . GLU A 1 211 ? -48.205 11.351 20.955 1.00 85.38 211 GLU A CA 1
ATOM 1753 C C . GLU A 1 211 ? -48.541 12.133 19.679 1.00 85.38 211 GLU A C 1
ATOM 1755 O O . GLU A 1 211 ? -49.055 13.251 19.749 1.00 85.38 211 GLU A O 1
ATOM 1760 N N . HIS A 1 212 ? -48.369 11.525 18.503 1.00 86.19 212 HIS A N 1
ATOM 1761 C CA . HIS A 1 212 ? -48.761 12.156 17.244 1.00 86.19 212 HIS A CA 1
ATOM 1762 C C . HIS A 1 212 ? -50.277 12.433 17.174 1.00 86.19 212 HIS A C 1
ATOM 1764 O O . HIS A 1 212 ? -50.700 13.482 16.679 1.00 86.19 212 HIS A O 1
ATOM 1770 N N . GLU A 1 213 ? -51.117 11.527 17.682 1.00 88.62 213 GLU A N 1
ATOM 1771 C CA . GLU A 1 213 ? -52.568 11.743 17.768 1.00 88.62 213 GLU A CA 1
ATOM 1772 C C . GLU A 1 213 ? -52.944 12.868 18.740 1.00 88.62 213 GLU A C 1
ATOM 1774 O O . GLU A 1 213 ? -53.802 13.688 18.400 1.00 88.62 213 GLU A O 1
ATOM 1779 N N . LYS A 1 214 ? -52.273 12.974 19.895 1.00 88.75 214 LYS A N 1
ATOM 1780 C CA . LYS A 1 214 ? -52.479 14.083 20.844 1.00 88.75 214 LYS A CA 1
ATOM 1781 C C . LYS A 1 214 ? -52.138 15.434 20.222 1.00 88.75 214 LYS A C 1
ATOM 1783 O O . LYS A 1 214 ? -52.964 16.344 20.264 1.00 88.75 214 LYS A O 1
ATOM 1788 N N . VAL A 1 215 ? -50.977 15.544 19.571 1.00 89.00 215 VAL A N 1
ATOM 1789 C CA . VAL A 1 215 ? -50.555 16.774 18.874 1.00 89.00 215 VAL A CA 1
ATOM 1790 C C . VAL A 1 215 ? -51.550 17.143 17.772 1.00 89.00 215 VAL A C 1
ATOM 1792 O O . VAL A 1 215 ? -51.885 18.314 17.573 1.00 89.00 215 VAL A O 1
ATOM 1795 N N . LYS A 1 216 ? -52.071 16.147 17.048 1.00 89.69 216 LYS A N 1
ATOM 1796 C CA . LYS A 1 216 ? -53.094 16.372 16.024 1.00 89.69 216 LYS A CA 1
ATOM 1797 C C . LYS A 1 216 ? -54.401 16.892 16.638 1.00 89.69 216 LYS A C 1
ATOM 1799 O O . LYS A 1 216 ? -54.976 17.841 16.106 1.00 89.69 216 LYS A O 1
ATOM 1804 N N . ALA A 1 217 ? -54.852 16.314 17.751 1.00 87.56 217 ALA A N 1
ATOM 1805 C CA . ALA A 1 217 ? -56.054 16.746 18.465 1.00 87.56 217 ALA A CA 1
ATOM 1806 C C . ALA A 1 217 ? -55.926 18.178 19.012 1.00 87.56 217 ALA A C 1
ATOM 1808 O O . ALA A 1 217 ? -56.850 18.979 18.867 1.00 87.56 217 ALA A O 1
ATOM 1809 N N . GLU A 1 218 ? -54.769 18.530 19.569 1.00 89.00 218 GLU A N 1
ATOM 1810 C CA . GLU A 1 218 ? -54.496 19.872 20.089 1.00 89.00 218 GLU A CA 1
ATOM 1811 C C . GLU A 1 218 ? -54.487 20.929 18.975 1.00 89.00 218 GLU A C 1
ATOM 1813 O O . GLU A 1 218 ? -55.115 21.983 19.103 1.00 89.00 218 GLU A O 1
ATOM 1818 N N . ASN A 1 219 ? -53.895 20.604 17.822 1.00 87.50 219 ASN A N 1
ATOM 1819 C CA . ASN A 1 219 ? -53.955 21.457 16.634 1.00 87.50 219 ASN A CA 1
ATOM 1820 C C . ASN A 1 219 ? -55.392 21.678 16.134 1.00 87.50 219 ASN A C 1
ATOM 1822 O O . ASN A 1 219 ? -55.740 22.791 15.729 1.00 87.50 219 ASN A O 1
ATOM 1826 N N . TYR A 1 220 ? -56.247 20.649 16.167 1.00 86.56 220 TYR A N 1
ATOM 1827 C CA . TYR A 1 220 ? -57.665 20.820 15.839 1.00 86.56 220 TYR A CA 1
ATOM 1828 C C . TYR A 1 220 ? -58.386 21.708 16.855 1.00 86.56 220 TYR A C 1
ATOM 1830 O O . TYR A 1 220 ? -59.176 22.559 16.444 1.00 86.56 220 TYR A O 1
ATOM 1838 N N . ARG A 1 221 ? -58.085 21.572 18.153 1.00 87.62 221 ARG A N 1
ATOM 1839 C CA . ARG A 1 221 ? -58.666 22.418 19.205 1.00 87.62 221 ARG A CA 1
ATOM 1840 C C . ARG A 1 221 ? -58.318 23.892 18.997 1.00 87.62 221 ARG A C 1
ATOM 1842 O O . ARG A 1 221 ? -59.217 24.724 18.943 1.00 87.62 221 ARG A O 1
ATOM 1849 N N . LEU A 1 222 ? -57.042 24.195 18.759 1.00 86.62 222 LEU A N 1
ATOM 1850 C CA . LEU A 1 222 ? -56.564 25.547 18.440 1.00 86.62 222 LEU A CA 1
ATOM 1851 C C . LEU A 1 222 ? -57.229 26.119 17.182 1.00 86.62 222 LEU A C 1
ATOM 1853 O O . LEU A 1 222 ? -57.526 27.312 17.109 1.00 86.62 222 LEU A O 1
ATOM 1857 N N . LYS A 1 223 ? -57.469 25.281 16.167 1.00 86.94 223 LYS A N 1
ATOM 1858 C CA . LYS A 1 223 ? -58.165 25.704 14.946 1.00 86.94 223 LYS A CA 1
ATOM 1859 C C . LYS A 1 223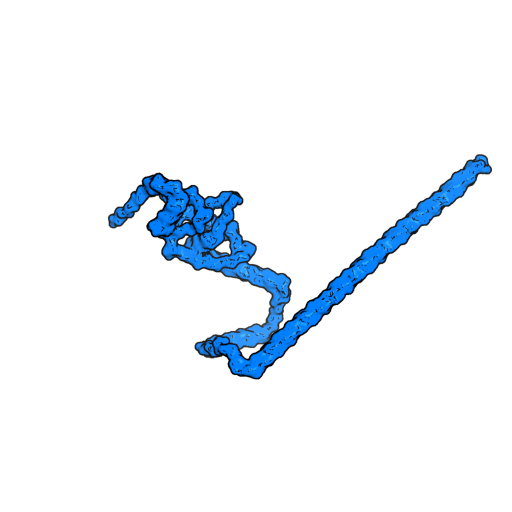 ? -59.634 26.042 15.216 1.00 86.94 223 LYS A C 1
ATOM 1861 O O . LYS A 1 223 ? -60.128 27.016 14.656 1.00 86.94 223 LYS A O 1
ATOM 1866 N N . LEU A 1 224 ? -60.310 25.274 16.071 1.00 82.38 224 LEU A N 1
ATOM 1867 C CA . LEU A 1 224 ? -61.687 25.548 16.489 1.00 82.38 224 LEU A CA 1
ATOM 1868 C C . LEU A 1 224 ? -61.785 26.819 17.343 1.00 82.38 224 LEU A C 1
ATOM 1870 O O . LEU A 1 224 ? -62.657 27.637 17.077 1.00 82.38 224 LEU A O 1
ATOM 1874 N N . GLU A 1 225 ? -60.864 27.038 18.287 1.00 83.62 225 GLU A N 1
ATOM 1875 C CA . GLU A 1 225 ? -60.796 28.277 19.085 1.00 83.62 225 GLU A CA 1
ATOM 1876 C C . GLU A 1 225 ? -60.628 29.519 18.190 1.00 83.62 225 GLU A C 1
ATOM 1878 O O . GLU A 1 225 ? -61.321 30.521 18.363 1.00 83.62 225 GLU A O 1
ATOM 1883 N N . LYS A 1 226 ? -59.770 29.441 17.162 1.00 81.38 226 LYS A N 1
ATOM 1884 C CA . LYS A 1 226 ? -59.607 30.528 16.179 1.00 81.38 226 LYS A CA 1
ATOM 1885 C C . LYS A 1 226 ? -60.873 30.790 15.362 1.00 81.38 226 LYS A C 1
ATOM 1887 O O . LYS A 1 226 ? -61.178 31.943 15.073 1.00 81.38 226 LYS A O 1
ATOM 1892 N N . LEU A 1 227 ? -61.598 29.740 14.973 1.00 77.62 227 LEU A N 1
ATOM 1893 C CA . LEU A 1 227 ? -62.859 29.875 14.239 1.00 77.62 227 LEU A CA 1
ATOM 1894 C C . LEU A 1 227 ? -63.978 30.449 15.118 1.00 77.62 227 LEU A C 1
ATOM 1896 O O . LEU A 1 227 ? -64.751 31.265 14.628 1.00 77.62 227 LEU A O 1
ATOM 1900 N N . ALA A 1 228 ? -64.033 30.081 16.401 1.00 75.00 228 ALA A N 1
ATOM 1901 C CA . ALA A 1 228 ? -64.976 30.654 17.362 1.00 75.00 228 ALA A CA 1
ATOM 1902 C C . ALA A 1 228 ? -64.744 32.163 17.538 1.00 75.00 228 ALA A C 1
ATOM 1904 O O . ALA A 1 228 ? -65.677 32.943 17.376 1.00 75.00 228 ALA A O 1
ATOM 1905 N N . HIS A 1 229 ? -63.487 32.586 17.722 1.00 71.88 229 HIS A N 1
ATOM 1906 C CA . HIS A 1 229 ? -63.142 34.010 17.777 1.00 71.88 229 HIS A CA 1
ATOM 1907 C C . HIS A 1 229 ? -63.539 34.778 16.507 1.00 71.88 229 HIS A C 1
ATOM 1909 O O . HIS A 1 229 ? -64.029 35.899 16.598 1.00 71.88 229 HIS A O 1
ATOM 1915 N N . LEU A 1 230 ? -63.362 34.186 15.321 1.00 71.62 230 LEU A N 1
ATOM 1916 C CA . LEU A 1 230 ? -63.807 34.799 14.063 1.00 71.62 230 LEU A CA 1
ATOM 1917 C C . LEU A 1 230 ? -65.339 34.908 13.978 1.00 71.62 230 LEU A C 1
ATOM 1919 O O . LEU A 1 230 ? -65.843 35.903 13.461 1.00 71.62 230 LEU A O 1
ATOM 1923 N N . GLY A 1 231 ? -66.070 33.919 14.500 1.00 67.12 231 GLY A N 1
ATOM 1924 C CA . GLY A 1 231 ? -67.530 33.957 14.621 1.00 67.12 231 GLY A CA 1
ATOM 1925 C C . GLY A 1 231 ? -68.011 35.071 15.553 1.00 67.12 231 GLY A C 1
ATOM 1926 O O . GLY A 1 231 ? -68.879 35.853 15.172 1.00 67.12 231 GLY A O 1
ATOM 1927 N N . ASP A 1 232 ? -67.385 35.222 16.720 1.00 63.66 232 ASP A N 1
ATOM 1928 C CA . ASP A 1 232 ? -67.701 36.297 17.671 1.00 63.66 232 ASP A CA 1
ATOM 1929 C C . ASP A 1 232 ? -67.394 37.694 17.085 1.00 63.66 232 ASP A C 1
ATOM 1931 O O . ASP A 1 232 ? -68.147 38.655 17.286 1.00 63.66 232 ASP A O 1
ATOM 1935 N N . CYS A 1 233 ? -66.330 37.817 16.283 1.00 58.97 233 CYS A N 1
ATOM 1936 C CA . CYS A 1 233 ? -66.015 39.035 15.526 1.00 58.97 233 CYS A CA 1
ATOM 1937 C C . CYS A 1 233 ? -67.032 39.342 14.403 1.00 58.97 233 CYS A C 1
ATOM 1939 O O . CYS A 1 233 ? -67.254 40.507 14.067 1.00 58.97 233 CYS A O 1
ATOM 1941 N N . LEU A 1 234 ? -67.673 38.327 13.817 1.00 57.44 234 LEU A N 1
ATOM 1942 C CA . LEU A 1 234 ? -68.719 38.518 12.803 1.00 57.44 234 LEU A CA 1
ATOM 1943 C C . LEU A 1 234 ? -70.056 38.926 13.437 1.00 57.44 234 LEU A C 1
ATOM 1945 O O . LEU A 1 234 ? -70.705 39.851 12.958 1.00 57.44 234 LEU A O 1
ATOM 1949 N N . ILE A 1 235 ? -70.421 38.326 14.572 1.00 58.50 235 ILE A N 1
ATOM 1950 C CA . ILE A 1 235 ? -71.645 38.683 15.310 1.00 58.50 235 ILE A CA 1
ATOM 1951 C C . ILE A 1 235 ? -71.571 40.135 15.807 1.00 58.50 235 ILE A C 1
ATOM 1953 O O . ILE A 1 235 ? -72.538 40.891 15.714 1.00 58.50 235 ILE A O 1
ATOM 1957 N N . THR A 1 236 ? -70.405 40.569 16.286 1.00 57.50 236 THR A N 1
ATOM 1958 C CA . THR A 1 236 ? -70.200 41.958 16.733 1.00 57.50 236 THR A CA 1
ATOM 1959 C C . THR A 1 236 ? -70.235 42.972 15.588 1.00 57.50 236 THR A C 1
ATOM 1961 O O . THR A 1 236 ? -70.745 44.077 15.781 1.00 57.50 236 THR A O 1
ATOM 1964 N N . THR A 1 237 ? -69.772 42.618 14.385 1.00 57.38 237 THR A N 1
ATOM 1965 C CA . THR A 1 237 ? -69.865 43.510 13.214 1.00 57.38 237 THR A CA 1
ATOM 1966 C C . THR A 1 237 ? -71.284 43.595 12.647 1.00 57.38 237 THR A C 1
ATOM 1968 O O . THR A 1 237 ? -71.700 44.687 12.263 1.00 57.38 237 THR A O 1
ATOM 1971 N N . GLU A 1 238 ? -72.077 42.519 12.685 1.00 55.66 238 GLU A N 1
ATOM 1972 C CA . GLU A 1 238 ? -73.509 42.574 12.341 1.00 55.66 238 GLU A CA 1
ATOM 1973 C C . GLU A 1 238 ? -74.327 43.409 13.338 1.00 55.66 238 GLU A C 1
ATOM 1975 O O . GLU A 1 238 ? -75.182 44.189 12.917 1.00 55.66 238 GLU A O 1
ATOM 1980 N N . ILE A 1 239 ? -74.032 43.334 14.641 1.00 57.84 239 ILE A N 1
ATOM 1981 C CA . ILE A 1 239 ? -74.676 44.188 15.657 1.00 57.84 239 ILE A CA 1
ATOM 1982 C C . ILE A 1 239 ? -74.314 45.669 15.441 1.00 57.84 239 ILE A C 1
ATOM 1984 O O . ILE A 1 239 ? -75.186 46.537 15.521 1.00 57.84 239 ILE A O 1
ATOM 1988 N N . LEU A 1 240 ? -73.053 45.971 15.108 1.00 53.72 240 LEU A N 1
ATOM 1989 C CA . LEU A 1 240 ? -72.603 47.341 14.831 1.00 53.72 240 LEU A CA 1
ATOM 1990 C C . LEU A 1 240 ? -73.188 47.912 13.527 1.00 53.72 240 LEU A C 1
ATOM 1992 O O . LEU A 1 240 ? -73.557 49.084 13.489 1.00 53.72 240 LEU A O 1
ATOM 1996 N N . LEU A 1 241 ? -73.321 47.100 12.474 1.00 54.28 241 LEU A N 1
ATOM 1997 C CA . LEU A 1 241 ? -73.892 47.527 11.189 1.00 54.28 241 LEU A CA 1
ATOM 1998 C C . LEU A 1 241 ? -75.430 47.554 11.196 1.00 54.28 241 LEU A C 1
ATOM 2000 O O . LEU A 1 241 ? -76.032 48.381 10.510 1.00 54.28 241 LEU A O 1
ATOM 2004 N N . GLY A 1 242 ? -76.080 46.704 11.996 1.00 53.59 242 GLY A N 1
ATOM 2005 C CA . GLY A 1 242 ? -77.530 46.717 12.212 1.00 53.59 242 GLY A CA 1
ATOM 2006 C C . GLY A 1 242 ? -78.013 47.929 13.017 1.00 53.59 242 GLY A C 1
ATOM 2007 O O . GLY A 1 242 ? -79.108 48.431 12.766 1.00 53.59 242 GLY A O 1
ATOM 2008 N N . GLY A 1 243 ? -77.178 48.458 13.920 1.00 52.69 243 GLY A N 1
ATOM 2009 C CA . GLY A 1 243 ? -77.457 49.688 14.674 1.00 52.69 243 GLY A CA 1
ATOM 2010 C C . GLY A 1 243 ? -77.367 50.981 13.852 1.00 52.69 243 GLY A C 1
ATOM 2011 O O . GLY A 1 243 ? -77.885 52.010 14.275 1.00 52.69 243 GLY A O 1
ATOM 2012 N N . TRP A 1 244 ? -76.754 50.944 12.665 1.00 50.22 244 TRP A N 1
ATOM 2013 C CA . TRP A 1 244 ? -76.588 52.116 11.793 1.00 50.22 244 TRP A CA 1
ATOM 2014 C C . TRP A 1 244 ? -77.760 52.375 10.836 1.00 50.22 244 TRP A C 1
ATOM 2016 O O . TRP A 1 244 ? -77.770 53.396 10.159 1.00 50.22 244 TRP A O 1
ATOM 2026 N N . LYS A 1 245 ? -78.757 51.483 10.759 1.00 51.09 245 LYS A N 1
ATOM 2027 C CA . LYS A 1 245 ? -79.910 51.651 9.853 1.00 51.09 245 LYS A CA 1
ATOM 2028 C C . LYS A 1 245 ? -81.132 52.348 10.465 1.00 51.09 245 LYS A C 1
ATOM 2030 O O . LYS A 1 245 ? -82.104 52.535 9.744 1.00 51.09 245 LYS A O 1
ATOM 2035 N N . ASN A 1 246 ? -81.085 52.749 11.738 1.00 53.72 246 ASN A N 1
ATOM 2036 C CA . ASN A 1 246 ? -82.229 53.341 12.448 1.00 53.72 246 ASN A CA 1
ATOM 2037 C C . ASN A 1 246 ? -81.953 54.715 13.096 1.00 53.72 246 ASN A C 1
ATOM 2039 O O . ASN A 1 246 ? -82.622 55.051 14.069 1.00 53.72 246 ASN A O 1
ATOM 2043 N N . ASN A 1 247 ? -81.026 55.517 12.562 1.00 45.19 247 ASN A N 1
ATOM 2044 C CA . ASN A 1 247 ? -80.900 56.943 12.901 1.00 45.19 247 ASN A CA 1
ATOM 2045 C C . ASN A 1 247 ? -80.785 57.793 11.637 1.00 45.19 247 ASN A C 1
ATOM 2047 O O . ASN A 1 247 ? -79.965 57.419 10.769 1.00 45.19 247 ASN A O 1
#

Organism: Euplotes crassus (NCBI:txid5936)

Nearest PDB structures (foldseek):
  7dey-assembly2_D  TM=2.591E-01  e=6.522E+00  Scheffersomyces stipitis CBS 6054